Protein AF-0000000073406111 (afdb_homodimer)

InterPro domains:
  IPR002786 Inosine/xanthosine triphosphatase [MF_00648] (1-169)
  IPR026533 Non-canonical purine NTP phosphatase/PRRC1 [PF01931] (3-167)
  IPR029001 Inosine triphosphate pyrophosphatase-like [G3DSA:3.90.950.10] (1-169)
  IPR029001 Inosine triphosphate pyrophosphatase-like [SSF52972] (1-167)
  IPR050299 YjjX NTPase [PTHR34699] (2-167)

Structure (mmCIF, N/CA/C/O backbone):
data_AF-0000000073406111-model_v1
#
loop_
_entity.id
_entity.type
_entity.pdbx_description
1 polymer 'Probable inosine/xanthosine triphosphatase'
#
loop_
_atom_site.group_PDB
_atom_site.id
_atom_site.type_symbol
_atom_site.label_atom_id
_atom_site.label_alt_id
_atom_site.label_comp_id
_atom_site.label_asym_id
_atom_site.label_entity_id
_atom_site.label_seq_id
_atom_site.pdbx_PDB_ins_code
_atom_site.Cartn_x
_atom_site.Cartn_y
_atom_site.Cartn_z
_atom_site.occupancy
_atom_site.B_iso_or_equiv
_atom_site.auth_seq_id
_atom_site.auth_comp_id
_atom_site.auth_asym_id
_atom_site.auth_atom_id
_atom_site.pdbx_PDB_model_num
ATOM 1 N N . MET A 1 1 ? -4.422 -27.172 0.94 1 94.5 1 MET A N 1
ATOM 2 C CA . MET A 1 1 ? -4.359 -26.547 -0.381 1 94.5 1 MET A CA 1
ATOM 3 C C . MET A 1 1 ? -2.92 -26.203 -0.749 1 94.5 1 MET A C 1
ATOM 5 O O . MET A 1 1 ? -2.08 -26 0.132 1 94.5 1 MET A O 1
ATOM 9 N N . LEU A 1 2 ? -2.598 -26.281 -2.068 1 98.19 2 LEU A N 1
ATOM 10 C CA . LEU A 1 2 ? -1.261 -25.938 -2.541 1 98.19 2 LEU A CA 1
ATOM 11 C C . LEU A 1 2 ? -1.245 -24.531 -3.158 1 98.19 2 LEU A C 1
ATOM 13 O O . LEU A 1 2 ? -2.068 -24.234 -4.023 1 98.19 2 LEU A O 1
ATOM 17 N N . VAL A 1 3 ? -0.325 -23.734 -2.633 1 98.75 3 VAL A N 1
ATOM 18 C CA . VAL A 1 3 ? -0.133 -22.375 -3.143 1 98.75 3 VAL A CA 1
ATOM 19 C C . VAL A 1 3 ? 1.264 -22.234 -3.744 1 98.75 3 VAL A C 1
ATOM 21 O O . VAL A 1 3 ? 2.258 -22.594 -3.107 1 98.75 3 VAL A O 1
ATOM 24 N N . SER A 1 4 ? 1.319 -21.766 -4.957 1 98.88 4 SER A N 1
ATOM 25 C CA . SER A 1 4 ? 2.621 -21.562 -5.586 1 98.88 4 SER A CA 1
ATOM 26 C C . SER A 1 4 ? 2.963 -20.078 -5.676 1 98.88 4 SER A C 1
ATOM 28 O O . SER A 1 4 ? 2.07 -19.234 -5.77 1 98.88 4 SER A O 1
ATOM 30 N N . ILE A 1 5 ? 4.23 -19.781 -5.66 1 98.88 5 ILE A N 1
ATOM 31 C CA . ILE A 1 5 ? 4.742 -18.438 -5.871 1 98.88 5 ILE A CA 1
ATOM 32 C C . ILE A 1 5 ? 5.746 -18.438 -7.02 1 98.88 5 ILE A C 1
ATOM 34 O O . ILE A 1 5 ? 6.645 -19.281 -7.066 1 98.88 5 ILE A O 1
ATOM 38 N N . GLY A 1 6 ? 5.562 -17.531 -7.984 1 98.75 6 GLY A N 1
ATOM 39 C CA . GLY A 1 6 ? 6.449 -17.406 -9.133 1 98.75 6 GLY A CA 1
ATOM 40 C C . GLY A 1 6 ? 7.723 -16.656 -8.828 1 98.75 6 GLY A C 1
ATOM 41 O O . GLY A 1 6 ? 8.055 -15.68 -9.516 1 98.75 6 GLY A O 1
ATOM 42 N N . SER A 1 7 ? 8.5 -17.016 -7.801 1 98.06 7 SER A N 1
ATOM 43 C CA . SER A 1 7 ? 9.758 -16.406 -7.398 1 98.06 7 SER A CA 1
ATOM 44 C C . SER A 1 7 ? 10.547 -17.312 -6.465 1 98.06 7 SER A C 1
ATOM 46 O O . SER A 1 7 ? 9.953 -18.047 -5.66 1 98.06 7 SER A O 1
ATOM 48 N N . LYS A 1 8 ? 11.812 -17.25 -6.453 1 97.38 8 LYS A N 1
ATOM 49 C CA . LYS A 1 8 ? 12.656 -17.969 -5.504 1 97.38 8 LYS A CA 1
ATOM 50 C C . LYS A 1 8 ? 13.25 -17.031 -4.465 1 97.38 8 LYS A C 1
ATOM 52 O O . LYS A 1 8 ? 14.055 -17.438 -3.631 1 97.38 8 LYS A O 1
ATOM 57 N N . ASN A 1 9 ? 12.883 -15.766 -4.613 1 95.75 9 ASN A N 1
ATOM 58 C CA . ASN A 1 9 ? 13.32 -14.773 -3.627 1 95.75 9 ASN A CA 1
ATOM 59 C C . ASN A 1 9 ? 12.797 -15.117 -2.232 1 95.75 9 ASN A C 1
ATOM 61 O O . ASN A 1 9 ? 11.586 -15.164 -2.014 1 95.75 9 ASN A O 1
ATOM 65 N N . LYS A 1 10 ? 13.672 -15.242 -1.266 1 96.44 10 LYS A N 1
ATOM 66 C CA . LYS A 1 10 ? 13.32 -15.719 0.07 1 96.44 10 LYS A CA 1
ATOM 67 C C . LYS A 1 10 ? 12.367 -14.75 0.764 1 96.44 10 LYS A C 1
ATOM 69 O O . LYS A 1 10 ? 11.461 -15.172 1.483 1 96.44 10 LYS A O 1
ATOM 74 N N . VAL A 1 11 ? 12.539 -13.516 0.559 1 96.56 11 VAL A N 1
ATOM 75 C CA . VAL A 1 11 ? 11.719 -12.492 1.189 1 96.56 11 VAL A CA 1
ATOM 76 C C . VAL A 1 11 ? 10.273 -12.617 0.702 1 96.56 11 VAL A C 1
ATOM 78 O O . VAL A 1 11 ? 9.336 -12.555 1.499 1 96.56 11 VAL A O 1
ATOM 81 N N . LYS A 1 12 ? 10.086 -12.812 -0.616 1 97.81 12 LYS A N 1
ATOM 82 C CA . LYS A 1 12 ? 8.766 -12.961 -1.21 1 97.81 12 LYS A CA 1
ATOM 83 C C . LYS A 1 12 ? 8.078 -14.242 -0.723 1 97.81 12 LYS A C 1
ATOM 85 O O . LYS A 1 12 ? 6.891 -14.227 -0.403 1 97.81 12 LYS A O 1
ATOM 90 N N . ILE A 1 13 ? 8.82 -15.266 -0.654 1 98.44 13 ILE A N 1
ATOM 91 C CA . ILE A 1 13 ? 8.289 -16.547 -0.214 1 98.44 13 ILE A CA 1
ATOM 92 C C . ILE A 1 13 ? 7.82 -16.453 1.234 1 98.44 13 ILE A C 1
ATOM 94 O O . ILE A 1 13 ? 6.711 -16.875 1.565 1 98.44 13 ILE A O 1
ATOM 98 N N . GLU A 1 14 ? 8.617 -15.867 2.092 1 97.94 14 GLU A N 1
ATOM 99 C CA . GLU A 1 14 ? 8.289 -15.734 3.508 1 97.94 14 GLU A CA 1
ATOM 100 C C . GLU A 1 14 ? 7.082 -14.828 3.711 1 97.94 14 GLU A C 1
ATOM 102 O O . GLU A 1 14 ? 6.281 -15.039 4.621 1 97.94 14 GLU A O 1
ATOM 107 N N . ALA A 1 15 ? 6.973 -13.789 2.896 1 98.19 15 ALA A N 1
ATOM 108 C CA . ALA A 1 15 ? 5.809 -12.914 2.971 1 98.19 15 ALA A CA 1
ATOM 109 C C . ALA A 1 15 ? 4.523 -13.688 2.686 1 98.19 15 ALA A C 1
ATOM 111 O O . ALA A 1 15 ? 3.52 -13.516 3.383 1 98.19 15 ALA A O 1
ATOM 112 N N . VAL A 1 16 ? 4.551 -14.555 1.687 1 98.75 16 VAL A N 1
ATOM 113 C CA . VAL A 1 16 ? 3.387 -15.359 1.327 1 98.75 16 VAL A CA 1
ATOM 114 C C . VAL A 1 16 ? 3.068 -16.344 2.453 1 98.75 16 VAL A C 1
ATOM 116 O O . VAL A 1 16 ? 1.908 -16.5 2.84 1 98.75 16 VAL A O 1
ATOM 119 N N . ARG A 1 17 ? 4.078 -16.953 2.988 1 98.56 17 ARG A N 1
ATOM 120 C CA . ARG A 1 17 ? 3.881 -17.906 4.082 1 98.56 17 ARG A CA 1
ATOM 121 C C . ARG A 1 17 ? 3.26 -17.219 5.293 1 98.56 17 ARG A C 1
ATOM 123 O O . ARG A 1 17 ? 2.314 -17.734 5.891 1 98.56 17 ARG A O 1
ATOM 130 N N . GLU A 1 18 ? 3.785 -16.094 5.621 1 98.31 18 GLU A N 1
ATOM 131 C CA . GLU A 1 18 ? 3.25 -15.344 6.754 1 98.31 18 GLU A CA 1
ATOM 132 C C . GLU A 1 18 ? 1.804 -14.93 6.508 1 98.31 18 GLU A C 1
ATOM 134 O O . GLU A 1 18 ? 0.969 -15 7.41 1 98.31 18 GLU A O 1
ATOM 139 N N . ALA A 1 19 ? 1.522 -14.461 5.328 1 98.56 19 ALA A N 1
ATOM 140 C CA . ALA A 1 19 ? 0.157 -14.07 4.988 1 98.56 19 ALA A CA 1
ATOM 141 C C . ALA A 1 19 ? -0.806 -15.242 5.145 1 98.56 19 ALA A C 1
ATOM 143 O O . ALA A 1 19 ? -1.876 -15.102 5.738 1 98.56 19 ALA A O 1
ATOM 144 N N . ILE A 1 20 ? -0.422 -16.406 4.629 1 98.44 20 ILE A N 1
ATOM 145 C CA . ILE A 1 20 ? -1.247 -17.609 4.688 1 98.44 20 ILE A CA 1
ATOM 146 C C . ILE A 1 20 ? -1.484 -18 6.141 1 98.44 20 ILE A C 1
ATOM 148 O O . ILE A 1 20 ? -2.604 -18.344 6.52 1 98.44 20 ILE A O 1
ATOM 152 N N . MET A 1 21 ? -0.425 -17.875 6.895 1 98 21 MET A N 1
ATOM 153 C CA . MET A 1 21 ? -0.53 -18.188 8.32 1 98 21 MET A CA 1
ATOM 154 C C . MET A 1 21 ? -1.504 -17.234 9.008 1 98 21 MET A C 1
ATOM 156 O O . MET A 1 21 ? -2.352 -17.672 9.789 1 98 21 MET A O 1
ATOM 160 N N . ARG A 1 22 ? -1.41 -15.992 8.773 1 97.69 22 ARG A N 1
ATOM 161 C CA . ARG A 1 22 ? -2.273 -14.992 9.391 1 97.69 22 ARG A CA 1
ATOM 162 C C . ARG A 1 22 ? -3.73 -15.203 8.992 1 97.69 22 ARG A C 1
ATOM 164 O O . ARG A 1 22 ? -4.633 -15.039 9.82 1 97.69 22 ARG A O 1
ATOM 171 N N . ILE A 1 23 ? -3.953 -15.523 7.758 1 97.25 23 ILE A N 1
ATOM 172 C CA . ILE A 1 23 ? -5.297 -15.75 7.242 1 97.25 23 ILE A CA 1
ATOM 173 C C . ILE A 1 23 ? -5.883 -17.016 7.871 1 97.25 23 ILE A C 1
ATOM 175 O O . ILE A 1 23 ? -7.102 -17.156 7.992 1 97.25 23 ILE A O 1
ATOM 179 N N . GLY A 1 24 ? -5.012 -17.984 8.203 1 97 24 GLY A N 1
ATOM 180 C CA . GLY A 1 24 ? -5.438 -19.266 8.734 1 97 24 GLY A CA 1
ATOM 181 C C . GLY A 1 24 ? -5.781 -20.281 7.66 1 97 24 GLY A C 1
ATOM 182 O O . GLY A 1 24 ? -6.633 -21.141 7.863 1 97 24 GLY A O 1
ATOM 183 N N . LEU A 1 25 ? -5.195 -20.062 6.543 1 95.06 25 LEU A N 1
ATOM 184 C CA . LEU A 1 25 ? -5.395 -21.016 5.453 1 95.06 25 LEU A CA 1
ATOM 185 C C . LEU A 1 25 ? -4.516 -22.25 5.645 1 95.06 25 LEU A C 1
ATOM 187 O O . LEU A 1 25 ? -3.324 -22.125 5.934 1 95.06 25 LEU A O 1
ATOM 191 N N . ASN A 1 26 ? -5.035 -23.359 5.59 1 96.31 26 ASN A N 1
ATOM 192 C CA . ASN A 1 26 ? -4.262 -24.594 5.57 1 96.31 26 ASN A CA 1
ATOM 193 C C . ASN A 1 26 ? -3.678 -24.875 4.184 1 96.31 26 ASN A C 1
ATOM 195 O O . ASN A 1 26 ? -4.312 -25.531 3.355 1 96.31 26 ASN A O 1
ATOM 199 N N . ALA A 1 27 ? -2.461 -24.375 3.971 1 96.81 27 ALA A N 1
ATOM 200 C CA . ALA A 1 27 ? -1.874 -24.438 2.635 1 96.81 27 ALA A CA 1
ATOM 201 C C . ALA A 1 27 ? -0.373 -24.703 2.709 1 96.81 27 ALA A C 1
ATOM 203 O O . ALA A 1 27 ? 0.301 -24.234 3.631 1 96.81 27 ALA A O 1
ATOM 204 N N . GLU A 1 28 ? 0.122 -25.406 1.812 1 97.88 28 GLU A N 1
ATOM 205 C CA . GLU A 1 28 ? 1.552 -25.547 1.556 1 97.88 28 GLU A CA 1
ATOM 206 C C . GLU A 1 28 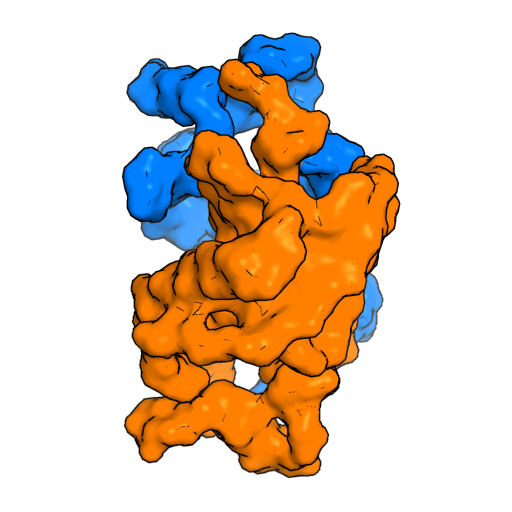? 2.012 -24.594 0.455 1 97.88 28 GLU A C 1
ATOM 208 O O . GLU A 1 28 ? 1.315 -24.406 -0.545 1 97.88 28 GLU A O 1
ATOM 213 N N . VAL A 1 29 ? 3.186 -24.062 0.676 1 98.56 29 VAL A N 1
ATOM 214 C CA . VAL A 1 29 ? 3.703 -23.094 -0.285 1 98.56 29 VAL A CA 1
ATOM 215 C C . VAL A 1 29 ? 4.867 -23.703 -1.06 1 98.56 29 VAL A C 1
ATOM 217 O O . VAL A 1 29 ? 5.801 -24.25 -0.463 1 98.56 29 VAL A O 1
ATOM 220 N N . ILE A 1 30 ? 4.812 -23.625 -2.35 1 98.69 30 ILE A N 1
ATOM 221 C CA . ILE A 1 30 ? 5.906 -24.062 -3.211 1 98.69 30 ILE A CA 1
ATOM 222 C C . ILE A 1 30 ? 6.363 -22.906 -4.098 1 98.69 30 ILE A C 1
ATOM 224 O O . ILE A 1 30 ? 5.539 -22.109 -4.562 1 98.69 30 ILE A O 1
ATOM 228 N N . SER A 1 31 ? 7.648 -22.734 -4.207 1 98.62 31 SER A N 1
ATOM 229 C CA . SER A 1 31 ? 8.203 -21.656 -5.008 1 98.62 31 SER A CA 1
ATOM 230 C C . SER A 1 31 ? 8.836 -22.188 -6.289 1 98.62 31 SER A C 1
ATOM 232 O O . SER A 1 31 ? 9.445 -23.25 -6.293 1 98.62 31 SER A O 1
ATOM 234 N N . VAL A 1 32 ? 8.633 -21.469 -7.383 1 98.69 32 VAL A N 1
ATOM 235 C CA . VAL A 1 32 ? 9.234 -21.828 -8.664 1 98.69 32 VAL A CA 1
ATOM 236 C C . VAL A 1 32 ? 9.805 -20.578 -9.328 1 98.69 32 VAL A C 1
ATOM 238 O O . VAL A 1 32 ? 9.273 -19.484 -9.156 1 98.69 32 VAL A O 1
ATOM 241 N N . GLU A 1 33 ? 10.898 -20.797 -10.031 1 98.19 33 GLU A N 1
ATOM 242 C CA . GLU A 1 33 ? 11.469 -19.688 -10.805 1 98.19 33 GLU A CA 1
ATOM 243 C C . GLU A 1 33 ? 10.758 -19.547 -12.148 1 98.19 33 GLU A C 1
ATOM 245 O O . GLU A 1 33 ? 10.703 -20.484 -12.938 1 98.19 33 GLU A O 1
ATOM 250 N N . VAL A 1 34 ? 10.234 -18.406 -12.359 1 98.62 34 VAL A N 1
ATOM 251 C CA . VAL A 1 34 ? 9.586 -18.141 -13.641 1 98.62 34 VAL A CA 1
ATOM 252 C C . VAL A 1 34 ? 10.023 -16.766 -14.156 1 98.62 34 VAL A C 1
ATOM 254 O O . VAL A 1 34 ? 10.477 -15.922 -13.383 1 98.62 34 VAL A O 1
ATOM 257 N N . SER A 1 35 ? 9.938 -16.562 -15.508 1 98 35 SER A N 1
ATOM 258 C CA . SER A 1 35 ? 10.211 -15.258 -16.094 1 98 35 SER A CA 1
ATOM 259 C C . SER A 1 35 ? 8.984 -14.359 -16.016 1 98 35 SER A C 1
ATOM 261 O O . SER A 1 35 ? 7.887 -14.742 -16.422 1 98 35 SER A O 1
ATOM 263 N N . PRO A 1 36 ? 9.141 -13.148 -15.508 1 98.19 36 PRO A N 1
ATOM 264 C CA . PRO A 1 36 ? 8.008 -12.219 -15.469 1 98.19 36 PRO A CA 1
ATOM 265 C C . PRO A 1 36 ? 7.676 -11.633 -16.844 1 98.19 36 PRO A C 1
ATOM 267 O O . PRO A 1 36 ? 6.625 -11.008 -17.016 1 98.19 36 PRO A O 1
ATOM 270 N N . GLU A 1 37 ? 8.547 -11.766 -17.828 1 98.44 37 GLU A N 1
ATOM 271 C CA . GLU A 1 37 ? 8.383 -11.281 -19.188 1 98.44 37 GLU A CA 1
ATOM 272 C C . GLU A 1 37 ? 8.164 -9.766 -19.219 1 98.44 37 GLU A C 1
ATOM 274 O O . GLU A 1 37 ? 7.289 -9.273 -19.938 1 98.44 37 GLU A O 1
ATOM 279 N N . VAL A 1 38 ? 8.844 -9 -18.312 1 98.44 38 VAL A N 1
ATOM 280 C CA . VAL A 1 38 ? 8.961 -7.543 -18.266 1 98.44 38 VAL A CA 1
ATOM 281 C C . VAL A 1 38 ? 10.414 -7.152 -18.016 1 98.44 38 VAL A C 1
ATOM 283 O O . VAL A 1 38 ? 11.234 -7.988 -17.625 1 98.44 38 VAL A O 1
ATOM 286 N N . PRO A 1 39 ? 10.773 -5.918 -18.344 1 96.94 39 PRO A N 1
ATOM 287 C CA . PRO A 1 39 ? 12.148 -5.488 -18.094 1 96.94 39 PRO A CA 1
ATOM 288 C C . PRO A 1 39 ? 12.57 -5.68 -16.641 1 96.94 39 PRO A C 1
ATOM 290 O O . PRO A 1 39 ? 11.719 -5.777 -15.75 1 96.94 39 PRO A O 1
ATOM 293 N N . LEU A 1 40 ? 13.844 -5.758 -16.359 1 95.06 40 LEU A N 1
ATOM 294 C CA . LEU A 1 40 ? 14.398 -5.977 -15.023 1 95.06 40 LEU A CA 1
ATOM 295 C C . LEU A 1 40 ? 13.898 -4.922 -14.047 1 95.06 40 LEU A C 1
ATOM 297 O O . LEU A 1 40 ? 13.656 -5.219 -12.875 1 95.06 40 LEU A O 1
ATOM 301 N N . GLN A 1 41 ? 13.781 -3.676 -14.562 1 97.62 41 GLN A N 1
ATOM 302 C CA . GLN A 1 41 ? 13.172 -2.598 -13.789 1 97.62 41 GLN A CA 1
ATOM 303 C C . GLN A 1 41 ? 11.797 -2.23 -14.344 1 97.62 41 GLN A C 1
ATOM 305 O O . GLN A 1 41 ? 11.68 -1.355 -15.203 1 97.62 41 GLN A O 1
ATOM 310 N N . PRO A 1 42 ? 10.789 -2.883 -13.789 1 98.19 42 PRO A N 1
ATOM 311 C CA . PRO A 1 42 ? 9.438 -2.588 -14.273 1 98.19 42 PRO A CA 1
ATOM 312 C C . PRO A 1 42 ? 8.984 -1.17 -13.938 1 98.19 42 PRO A C 1
ATOM 314 O O . PRO A 1 42 ? 9.258 -0.675 -12.844 1 98.19 42 PRO A O 1
ATOM 317 N N . PHE A 1 43 ? 8.258 -0.517 -14.859 1 98.25 43 PHE A N 1
ATOM 318 C CA . PHE A 1 43 ? 7.656 0.8 -14.672 1 98.25 43 PHE A CA 1
ATOM 319 C C . PHE A 1 43 ? 6.145 0.734 -14.828 1 98.25 43 PHE A C 1
ATOM 321 O O . PHE A 1 43 ? 5.641 0.291 -15.867 1 98.25 43 PHE A O 1
ATOM 328 N N . GLY A 1 44 ? 5.477 1.161 -13.797 1 97.75 44 GLY A N 1
ATOM 329 C CA . GLY A 1 44 ? 4.031 1.285 -13.883 1 97.75 44 GLY A CA 1
ATOM 330 C C . GLY A 1 44 ? 3.334 -0.031 -14.18 1 97.75 44 GLY A C 1
ATOM 331 O O . GLY A 1 44 ? 3.492 -1.002 -13.438 1 97.75 44 GLY A O 1
ATOM 332 N N . HIS A 1 45 ? 2.654 -0.022 -15.281 1 98.56 45 HIS A N 1
ATOM 333 C CA . HIS A 1 45 ? 1.81 -1.148 -15.664 1 98.56 45 HIS A CA 1
ATOM 334 C C . HIS A 1 45 ? 2.645 -2.396 -15.922 1 98.56 45 HIS A C 1
ATOM 336 O O . HIS A 1 45 ? 2.148 -3.52 -15.797 1 98.56 45 HIS A O 1
ATOM 342 N N . GLN A 1 46 ? 3.9 -2.225 -16.234 1 98.81 46 GLN A N 1
ATOM 343 C CA . GLN A 1 46 ? 4.797 -3.361 -16.406 1 98.81 46 GLN A CA 1
ATOM 344 C C . GLN A 1 46 ? 4.867 -4.207 -15.141 1 98.81 46 GLN A C 1
ATOM 346 O O . GLN A 1 46 ? 5.012 -5.43 -15.211 1 98.81 46 GLN A O 1
ATOM 351 N N . THR A 1 47 ? 4.809 -3.535 -14.016 1 98.88 47 THR A N 1
ATOM 352 C CA . THR A 1 47 ? 4.875 -4.234 -12.742 1 98.88 47 THR A CA 1
ATOM 353 C C . THR A 1 47 ? 3.664 -5.145 -12.562 1 98.88 47 THR A C 1
ATOM 355 O O . THR A 1 47 ? 3.793 -6.262 -12.055 1 98.88 47 THR A O 1
ATOM 358 N N . PHE A 1 48 ? 2.502 -4.66 -13.023 1 98.94 48 PHE A N 1
ATOM 359 C CA . PHE A 1 48 ? 1.264 -5.43 -12.984 1 98.94 48 PHE A CA 1
ATOM 360 C C . PHE A 1 48 ? 1.36 -6.652 -13.891 1 98.94 48 PHE A C 1
ATOM 362 O O . PHE A 1 48 ? 1.031 -7.766 -13.477 1 98.94 48 PHE A O 1
ATOM 369 N N . ILE A 1 49 ? 1.847 -6.41 -15.055 1 98.88 49 ILE A N 1
ATOM 370 C CA . ILE A 1 49 ? 1.997 -7.488 -16.031 1 98.88 49 ILE A CA 1
ATOM 371 C C . ILE A 1 49 ? 2.967 -8.539 -15.492 1 98.88 49 ILE A C 1
ATOM 373 O O . ILE A 1 49 ? 2.705 -9.734 -15.586 1 98.88 49 ILE A O 1
ATOM 377 N N . GLY A 1 50 ? 4.066 -8.086 -14.891 1 98.88 50 GLY A N 1
ATOM 378 C CA . GLY A 1 50 ? 5.047 -9.008 -14.336 1 98.88 50 GLY A CA 1
ATOM 379 C C . GLY A 1 50 ? 4.484 -9.875 -13.227 1 98.88 50 GLY A C 1
ATOM 380 O O . GLY A 1 50 ? 4.715 -11.086 -13.211 1 98.88 50 GLY A O 1
ATOM 381 N N . ALA A 1 51 ? 3.75 -9.289 -12.328 1 98.94 51 ALA A N 1
ATOM 382 C CA . ALA A 1 51 ? 3.135 -10.039 -11.234 1 98.94 51 ALA A CA 1
ATOM 383 C C . ALA A 1 51 ? 2.133 -11.055 -11.766 1 98.94 51 ALA A C 1
ATOM 385 O O . ALA A 1 51 ? 2.105 -12.203 -11.305 1 98.94 51 ALA A O 1
ATOM 386 N N . ARG A 1 52 ? 1.317 -10.633 -12.703 1 98.94 52 ARG A N 1
ATOM 387 C CA . ARG A 1 52 ? 0.324 -11.516 -13.312 1 98.94 52 ARG A CA 1
ATOM 388 C C . ARG A 1 52 ? 0.991 -12.703 -13.984 1 98.94 52 ARG A C 1
ATOM 390 O O . ARG A 1 52 ? 0.559 -13.844 -13.812 1 98.94 52 ARG A O 1
ATOM 397 N N . ASN A 1 53 ? 2 -12.414 -14.766 1 98.94 53 ASN A N 1
ATOM 398 C CA . ASN A 1 53 ? 2.717 -13.484 -15.445 1 98.94 53 ASN A CA 1
ATOM 399 C C . ASN A 1 53 ? 3.32 -14.477 -14.461 1 98.94 53 ASN A C 1
ATOM 401 O O . ASN A 1 53 ? 3.232 -15.688 -14.664 1 98.94 53 ASN A O 1
ATOM 405 N N . ARG A 1 54 ? 3.912 -13.953 -13.398 1 98.94 54 ARG A N 1
ATOM 406 C CA . ARG A 1 54 ? 4.492 -14.82 -12.375 1 98.94 54 ARG A CA 1
ATOM 407 C C . ARG A 1 54 ? 3.432 -15.727 -11.758 1 98.94 54 ARG A C 1
ATOM 409 O O . ARG A 1 54 ? 3.68 -16.906 -11.539 1 98.94 54 ARG A O 1
ATOM 416 N N . ALA A 1 55 ? 2.275 -15.219 -11.477 1 98.94 55 ALA A N 1
ATOM 417 C CA . ALA A 1 55 ? 1.188 -15.977 -10.859 1 98.94 55 ALA A CA 1
ATOM 418 C C . ALA A 1 55 ? 0.713 -17.094 -11.781 1 98.94 55 ALA A C 1
ATOM 420 O O . ALA A 1 55 ? 0.639 -18.25 -11.367 1 98.94 55 ALA A O 1
ATOM 421 N N . PHE A 1 56 ? 0.466 -16.766 -13.031 1 98.88 56 PHE A N 1
ATOM 422 C CA . PHE A 1 56 ? -0.057 -17.734 -13.984 1 98.88 56 PHE A CA 1
ATOM 423 C C . PHE A 1 56 ? 0.968 -18.812 -14.266 1 98.88 56 PHE A C 1
ATOM 425 O O . PHE A 1 56 ? 0.624 -20 -14.32 1 98.88 56 PHE A O 1
ATOM 432 N N . LYS A 1 57 ? 2.174 -18.438 -14.469 1 98.88 57 LYS A N 1
ATOM 433 C CA . LYS A 1 57 ? 3.209 -19.422 -14.789 1 98.88 57 LYS A CA 1
ATOM 434 C C . LYS A 1 57 ? 3.48 -20.344 -13.609 1 98.88 57 LYS A C 1
ATOM 436 O O . LYS A 1 57 ? 3.725 -21.547 -13.797 1 98.88 57 LYS A O 1
ATOM 441 N N . SER A 1 58 ? 3.488 -19.75 -12.398 1 98.81 58 SER A N 1
ATOM 442 C CA . SER A 1 58 ? 3.68 -20.609 -11.234 1 98.81 58 SER A CA 1
ATOM 443 C C . SER A 1 58 ? 2.549 -21.625 -11.102 1 98.81 58 SER A C 1
ATOM 445 O O . SER A 1 58 ? 2.789 -22.781 -10.789 1 98.81 58 SER A O 1
ATOM 447 N N . LEU A 1 59 ? 1.343 -21.203 -11.32 1 98.75 59 LEU A N 1
ATOM 448 C CA . LEU A 1 59 ? 0.174 -22.062 -11.289 1 98.75 59 LEU A CA 1
ATOM 449 C C . LEU A 1 59 ? 0.307 -23.203 -12.297 1 98.75 59 LEU A C 1
ATOM 451 O O . LEU A 1 59 ? 0.084 -24.375 -11.969 1 98.75 59 LEU A O 1
ATOM 455 N N . LYS A 1 60 ? 0.674 -22.828 -13.492 1 98.31 60 LYS A N 1
ATOM 456 C CA . LYS A 1 60 ? 0.784 -23.781 -14.586 1 98.31 60 LYS A CA 1
ATOM 457 C C . LYS A 1 60 ? 1.887 -24.812 -14.32 1 98.31 60 LYS A C 1
ATOM 459 O O . LYS A 1 60 ? 1.702 -26 -14.547 1 98.31 60 LYS A O 1
ATOM 464 N N . GLU A 1 61 ? 2.986 -24.359 -13.82 1 98.25 61 GLU A N 1
ATOM 465 C CA . GLU A 1 61 ? 4.16 -25.219 -13.641 1 98.25 61 GLU A CA 1
ATOM 466 C C . GLU A 1 61 ? 3.963 -26.203 -12.492 1 98.25 61 GLU A C 1
ATOM 468 O O . GLU A 1 61 ? 4.527 -27.297 -12.508 1 98.25 61 GLU A O 1
ATOM 473 N N . THR A 1 62 ? 3.145 -25.859 -11.523 1 98.25 62 THR A N 1
ATOM 474 C CA . THR A 1 62 ? 3.08 -26.656 -10.305 1 98.25 62 THR A CA 1
ATOM 475 C C . THR A 1 62 ? 1.731 -27.359 -10.188 1 98.25 62 THR A C 1
ATOM 477 O O . THR A 1 62 ? 1.552 -28.234 -9.336 1 98.25 62 THR A O 1
ATOM 480 N N . ASP A 1 63 ? 0.737 -26.953 -11.008 1 97.62 63 ASP A N 1
ATOM 481 C CA . ASP A 1 63 ? -0.636 -27.438 -10.906 1 97.62 63 ASP A CA 1
ATOM 482 C C . ASP A 1 63 ? -1.199 -27.203 -9.508 1 97.62 63 ASP A C 1
ATOM 484 O O . ASP A 1 63 ? -1.857 -28.078 -8.945 1 97.62 63 ASP A O 1
ATOM 488 N N . SER A 1 64 ? -0.812 -26.078 -8.891 1 98.56 64 SER A N 1
ATOM 489 C CA . SER A 1 64 ? -1.273 -25.719 -7.551 1 98.56 64 SER A CA 1
ATOM 490 C C . SER A 1 64 ? -2.721 -25.234 -7.574 1 98.56 64 SER A C 1
ATOM 492 O O . SER A 1 64 ? -3.328 -25.141 -8.641 1 98.56 64 SER A O 1
ATOM 494 N N . ASP A 1 65 ? -3.262 -25.047 -6.398 1 98.56 65 ASP A N 1
ATOM 495 C CA . ASP A 1 65 ? -4.629 -24.562 -6.281 1 98.56 65 ASP A CA 1
ATOM 496 C C . ASP A 1 65 ? -4.691 -23.047 -6.523 1 98.56 65 ASP A C 1
ATOM 498 O O . ASP A 1 65 ? -5.652 -22.547 -7.109 1 98.56 65 ASP A O 1
ATOM 502 N N . ILE A 1 66 ? -3.703 -22.359 -6.039 1 98.75 66 ILE A N 1
ATOM 503 C CA . ILE A 1 66 ? -3.564 -20.922 -6.191 1 98.75 66 ILE A CA 1
ATOM 504 C C . ILE A 1 66 ? -2.129 -20.578 -6.586 1 98.75 66 ILE A C 1
ATOM 506 O O . ILE A 1 66 ? -1.178 -21.125 -6.027 1 98.75 66 ILE A O 1
ATOM 510 N N . GLY A 1 67 ? -1.975 -19.734 -7.613 1 98.88 67 GLY A N 1
ATOM 511 C CA . GLY A 1 67 ? -0.693 -19.141 -7.961 1 98.88 67 GLY A CA 1
ATOM 512 C C . GLY A 1 67 ? -0.576 -17.688 -7.539 1 98.88 67 GLY A C 1
ATOM 513 O O . GLY A 1 67 ? -1.512 -16.906 -7.719 1 98.88 67 GLY A O 1
ATOM 514 N N . ILE A 1 68 ? 0.57 -17.328 -7.008 1 98.94 68 ILE A N 1
ATOM 515 C CA . ILE A 1 68 ? 0.824 -15.969 -6.559 1 98.94 68 ILE A CA 1
ATOM 516 C C . ILE A 1 68 ? 2.055 -15.414 -7.273 1 98.94 68 ILE A C 1
ATOM 518 O O . ILE A 1 68 ? 3.051 -16.109 -7.445 1 98.94 68 ILE A O 1
ATOM 522 N N . GLY A 1 69 ? 1.958 -14.203 -7.73 1 98.94 69 GLY A N 1
ATOM 523 C CA . GLY A 1 69 ? 3.084 -13.43 -8.227 1 98.94 69 GLY A CA 1
ATOM 524 C C . GLY A 1 69 ? 3.295 -12.133 -7.473 1 98.94 69 GLY A C 1
ATOM 525 O O . GLY A 1 69 ? 2.332 -11.453 -7.109 1 98.94 69 GLY A O 1
ATOM 526 N N . ILE A 1 70 ? 4.531 -11.812 -7.18 1 98.81 70 ILE A N 1
ATOM 527 C CA . ILE A 1 70 ? 4.93 -10.539 -6.586 1 98.81 70 ILE A CA 1
ATOM 528 C C . ILE A 1 70 ? 5.977 -9.859 -7.469 1 98.81 70 ILE A C 1
ATOM 530 O O . ILE A 1 70 ? 7.008 -10.461 -7.789 1 98.81 70 ILE A O 1
ATOM 534 N N . GLU A 1 71 ? 5.754 -8.672 -7.91 1 98.69 71 GLU A N 1
ATOM 535 C CA . GLU A 1 71 ? 6.684 -7.91 -8.742 1 98.69 71 GLU A CA 1
ATOM 536 C C . GLU A 1 71 ? 6.898 -6.504 -8.188 1 98.69 71 GLU A C 1
ATOM 538 O O . GLU A 1 71 ? 5.934 -5.789 -7.914 1 98.69 71 GLU A O 1
ATOM 543 N N . GLY A 1 72 ? 8.086 -6.176 -7.898 1 97.88 72 GLY A N 1
ATOM 544 C CA . GLY A 1 72 ? 8.43 -4.812 -7.535 1 97.88 72 GLY A CA 1
ATOM 545 C C . GLY A 1 72 ? 8.703 -3.924 -8.734 1 97.88 72 GLY A C 1
ATOM 546 O O . GLY A 1 72 ? 9.25 -4.379 -9.742 1 97.88 72 GLY A O 1
ATOM 547 N N . GLY A 1 73 ? 8.312 -2.721 -8.617 1 98.25 73 GLY A N 1
ATOM 548 C CA . GLY A 1 73 ? 8.539 -1.74 -9.664 1 98.25 73 GLY A CA 1
ATOM 549 C C . GLY A 1 73 ? 8.469 -0.309 -9.164 1 98.25 73 GLY A C 1
ATOM 550 O O . GLY A 1 73 ? 8.461 -0.065 -7.957 1 98.25 73 GLY A O 1
ATOM 551 N N . VAL A 1 74 ? 8.539 0.575 -10.156 1 98.75 74 VAL A N 1
ATOM 552 C CA . VAL A 1 74 ? 8.477 1.998 -9.844 1 98.75 74 VAL A CA 1
ATOM 553 C C . VAL A 1 74 ? 7.438 2.678 -10.734 1 98.75 74 VAL A C 1
ATOM 555 O O . VAL A 1 74 ? 7.031 2.121 -11.758 1 98.75 74 VAL A O 1
ATOM 558 N N . PHE A 1 75 ? 6.938 3.779 -10.289 1 98.69 75 PHE A N 1
ATOM 559 C CA . PHE A 1 75 ? 6.062 4.613 -11.102 1 98.69 75 PHE A CA 1
ATOM 560 C C . PHE A 1 75 ? 6.219 6.082 -10.734 1 98.69 75 PHE A C 1
ATOM 562 O O . PHE A 1 75 ? 6.66 6.406 -9.625 1 98.69 75 PHE A O 1
ATOM 569 N N . SER A 1 76 ? 5.902 6.98 -11.641 1 98.19 76 SER A N 1
ATOM 570 C CA . SER A 1 76 ? 5.969 8.414 -11.398 1 98.19 76 SER A CA 1
ATOM 571 C C . SER A 1 76 ? 4.625 8.961 -10.922 1 98.19 76 SER A C 1
ATOM 573 O O . SER A 1 76 ? 3.574 8.57 -11.438 1 98.19 76 SER A O 1
ATOM 575 N N . TYR A 1 77 ? 4.664 9.766 -9.891 1 98.5 77 TYR A N 1
ATOM 576 C CA . TYR A 1 77 ? 3.484 10.453 -9.375 1 98.5 77 TYR A CA 1
ATOM 577 C C . TYR A 1 77 ? 3.848 11.828 -8.836 1 98.5 77 TYR A C 1
ATOM 579 O O . TYR A 1 77 ? 4.699 11.953 -7.953 1 98.5 77 TYR A O 1
ATOM 587 N N . GLU A 1 78 ? 3.15 12.914 -9.328 1 97.31 78 GLU A N 1
ATOM 588 C CA . GLU A 1 78 ? 3.41 14.281 -8.898 1 97.31 78 GLU A CA 1
ATOM 589 C C . GLU A 1 78 ? 4.906 14.586 -8.891 1 97.31 78 GLU A C 1
ATOM 591 O O . GLU A 1 78 ? 5.445 15.039 -7.879 1 97.31 78 GLU A O 1
ATOM 596 N N . ASN A 1 79 ? 5.609 14.25 -9.906 1 95.5 79 ASN A N 1
ATOM 597 C CA . ASN A 1 79 ? 7.012 14.547 -10.18 1 95.5 79 ASN A CA 1
ATOM 598 C C . ASN A 1 79 ? 7.941 13.805 -9.219 1 95.5 79 ASN A C 1
ATOM 600 O O . ASN A 1 79 ? 9.062 14.25 -8.977 1 95.5 79 ASN A O 1
ATOM 604 N N . ARG A 1 80 ? 7.449 12.781 -8.586 1 98.06 80 ARG A N 1
ATOM 605 C CA . ARG A 1 80 ? 8.266 11.891 -7.762 1 98.06 80 ARG A CA 1
ATOM 606 C C . ARG A 1 80 ? 8.266 10.477 -8.32 1 98.06 80 ARG A C 1
ATOM 608 O O . ARG A 1 80 ? 7.273 10.031 -8.898 1 98.06 80 ARG A O 1
ATOM 615 N N . LEU A 1 81 ? 9.406 9.859 -8.227 1 98.69 81 LEU A N 1
ATOM 616 C CA . LEU A 1 81 ? 9.445 8.43 -8.508 1 98.69 81 LEU A CA 1
ATOM 617 C C . LEU A 1 81 ? 9.125 7.625 -7.25 1 98.69 81 LEU A C 1
ATOM 619 O O . LEU A 1 81 ? 9.719 7.848 -6.195 1 98.69 81 LEU A O 1
ATOM 623 N N . MET A 1 82 ? 8.188 6.727 -7.379 1 98.75 82 MET A N 1
ATOM 624 C CA . MET A 1 82 ? 7.723 5.922 -6.254 1 98.75 82 MET A CA 1
ATOM 625 C C . MET A 1 82 ? 8.039 4.445 -6.473 1 98.75 82 MET A C 1
ATOM 627 O O . MET A 1 82 ? 7.973 3.955 -7.602 1 98.75 82 MET A O 1
ATOM 631 N N . ALA A 1 83 ? 8.391 3.791 -5.402 1 98.81 83 ALA A N 1
ATOM 632 C CA . ALA A 1 83 ? 8.555 2.34 -5.438 1 98.81 83 ALA A CA 1
ATOM 633 C C . ALA A 1 83 ? 7.328 1.636 -4.855 1 98.81 83 ALA A C 1
ATOM 635 O O . ALA A 1 83 ? 6.688 2.15 -3.936 1 98.81 83 ALA A O 1
ATOM 636 N N . PHE A 1 84 ? 6.969 0.512 -5.434 1 98.75 84 PHE A N 1
ATOM 637 C CA . PHE A 1 84 ? 5.852 -0.302 -4.973 1 98.75 84 PHE A CA 1
ATOM 638 C C . PHE A 1 84 ? 5.98 -1.734 -5.477 1 98.75 84 PHE A C 1
ATOM 640 O O . PHE A 1 84 ? 6.918 -2.059 -6.207 1 98.75 84 PHE A O 1
ATOM 647 N N . ALA A 1 85 ? 5.098 -2.602 -5.012 1 98.69 85 ALA A N 1
ATOM 648 C CA . ALA A 1 85 ? 4.98 -3.961 -5.531 1 98.69 85 ALA A CA 1
ATOM 649 C C . ALA A 1 85 ? 3.529 -4.297 -5.871 1 98.69 85 ALA A C 1
ATOM 651 O O . ALA A 1 85 ? 2.602 -3.742 -5.273 1 98.69 85 ALA A O 1
ATOM 652 N N . VAL A 1 86 ? 3.398 -5.148 -6.867 1 98.88 86 VAL A N 1
ATOM 653 C CA . VAL A 1 86 ? 2.104 -5.727 -7.215 1 98.88 86 VAL A CA 1
ATOM 654 C C . VAL A 1 86 ? 2.057 -7.188 -6.781 1 98.88 86 VAL A C 1
ATOM 656 O O . VAL A 1 86 ? 3.023 -7.93 -6.977 1 98.88 86 VAL A O 1
ATOM 659 N N . VAL A 1 87 ? 0.988 -7.535 -6.148 1 98.94 87 VAL A N 1
ATOM 660 C CA . VAL A 1 87 ? 0.697 -8.938 -5.871 1 98.94 87 VAL A CA 1
ATOM 661 C C . VAL A 1 87 ? -0.501 -9.391 -6.703 1 98.94 87 VAL A C 1
ATOM 663 O O . VAL A 1 87 ? -1.532 -8.719 -6.734 1 98.94 87 VAL A O 1
ATOM 666 N N . TYR A 1 88 ? -0.351 -10.477 -7.371 1 98.94 88 TYR A N 1
ATOM 667 C CA . TYR A 1 88 ? -1.396 -11.078 -8.188 1 98.94 88 TYR A CA 1
ATOM 668 C C . TYR A 1 88 ? -1.667 -12.516 -7.762 1 98.94 88 TYR A C 1
ATOM 670 O O . TYR A 1 88 ? -0.734 -13.273 -7.484 1 98.94 88 TYR A O 1
ATOM 678 N N . ALA A 1 89 ? -2.949 -12.883 -7.648 1 98.94 89 ALA A N 1
ATOM 679 C CA . ALA A 1 89 ? -3.354 -14.242 -7.293 1 98.94 89 ALA A CA 1
ATOM 680 C C . ALA A 1 89 ? -4.363 -14.789 -8.297 1 98.94 89 ALA A C 1
ATOM 682 O O . ALA A 1 89 ? -5.25 -14.062 -8.758 1 98.94 89 ALA A O 1
ATOM 683 N N . VAL A 1 90 ? -4.199 -16.031 -8.609 1 98.81 90 VAL A N 1
ATOM 684 C CA . VAL A 1 90 ? -5.105 -16.688 -9.547 1 98.81 90 VAL A CA 1
ATOM 685 C C . VAL A 1 90 ? -5.293 -18.141 -9.141 1 98.81 90 VAL A C 1
ATOM 687 O O . VAL A 1 90 ? -4.352 -18.797 -8.68 1 98.81 90 VAL A O 1
ATOM 690 N N . ASP A 1 91 ? -6.48 -18.672 -9.281 1 98.19 91 ASP A N 1
ATOM 691 C CA . ASP A 1 91 ? -6.664 -20.094 -9 1 98.19 91 ASP A CA 1
ATOM 692 C C . ASP A 1 91 ? -6.996 -20.859 -10.273 1 98.19 91 ASP A C 1
ATOM 694 O O . ASP A 1 91 ? -7.027 -20.297 -11.359 1 98.19 91 ASP A O 1
ATOM 698 N N . ARG A 1 92 ? -7.156 -22.109 -10.203 1 96 92 ARG A N 1
ATOM 699 C CA . ARG A 1 92 ? -7.336 -23.016 -11.328 1 96 92 ARG A CA 1
ATOM 700 C C . ARG A 1 92 ? -8.672 -22.781 -12.023 1 96 92 ARG A C 1
ATOM 702 O O . ARG A 1 92 ? -8.844 -23.141 -13.195 1 96 92 ARG A O 1
ATOM 709 N N . ASN A 1 93 ? -9.586 -22.188 -11.312 1 95.88 93 ASN A N 1
ATOM 710 C CA . ASN A 1 93 ? -10.922 -21.953 -11.859 1 95.88 93 ASN A CA 1
ATOM 711 C C . ASN A 1 93 ? -11.031 -20.578 -12.516 1 95.88 93 ASN A C 1
ATOM 713 O O . ASN A 1 93 ? -12.094 -20.219 -13.023 1 95.88 93 ASN A O 1
ATOM 717 N N . GLY A 1 94 ? -9.992 -19.781 -12.43 1 96.25 94 GLY A N 1
ATOM 718 C CA . GLY A 1 94 ? -9.977 -18.516 -13.141 1 96.25 94 GLY A CA 1
ATOM 719 C C . GLY A 1 94 ? -10.281 -17.328 -12.25 1 96.25 94 GLY A C 1
ATOM 720 O O . GLY A 1 94 ? -10.352 -16.188 -12.727 1 96.25 94 GLY A O 1
ATOM 721 N N . LEU A 1 95 ? -10.492 -17.594 -10.953 1 97.69 95 LEU A N 1
ATOM 722 C CA . LEU A 1 95 ? -10.602 -16.453 -10.039 1 97.69 95 LEU A CA 1
ATOM 723 C C . LEU A 1 95 ? -9.273 -15.719 -9.938 1 97.69 95 LEU A C 1
ATOM 725 O O . LEU A 1 95 ? -8.234 -16.328 -9.711 1 97.69 95 LEU A O 1
ATOM 729 N N . GLU A 1 96 ? -9.344 -14.398 -10.195 1 98.5 96 GLU A N 1
ATOM 730 C CA . GLU A 1 96 ? -8.156 -13.547 -10.164 1 98.5 96 GLU A CA 1
ATOM 731 C C . GLU A 1 96 ? -8.359 -12.352 -9.25 1 98.5 96 GLU A C 1
ATOM 733 O O . GLU A 1 96 ? -9.477 -11.836 -9.125 1 98.5 96 GLU A O 1
ATOM 738 N N . ASN A 1 97 ? -7.312 -11.906 -8.641 1 98.75 97 ASN A N 1
ATOM 739 C CA . ASN A 1 97 ? -7.309 -10.672 -7.855 1 98.75 97 ASN A CA 1
ATOM 740 C C . ASN A 1 97 ? -5.902 -10.102 -7.715 1 98.75 97 ASN A C 1
ATOM 742 O O . ASN A 1 97 ? -4.926 -10.75 -8.102 1 98.75 97 ASN A O 1
ATOM 746 N N . PHE A 1 98 ? -5.812 -8.875 -7.254 1 98.88 98 PHE A N 1
ATOM 747 C CA . PHE A 1 98 ? -4.504 -8.25 -7.113 1 98.88 98 PHE A CA 1
ATOM 748 C C . PHE A 1 98 ? -4.555 -7.129 -6.082 1 98.88 98 PHE A C 1
ATOM 750 O O . PHE A 1 98 ? -5.633 -6.75 -5.617 1 98.88 98 PHE A O 1
ATOM 757 N N . SER A 1 99 ? -3.473 -6.68 -5.711 1 98.94 99 SER A N 1
ATOM 758 C CA . SER A 1 99 ? -3.281 -5.59 -4.758 1 98.94 99 SER A CA 1
ATOM 759 C C . SER A 1 99 ? -1.958 -4.875 -4.996 1 98.94 99 SER A C 1
ATOM 761 O O . SER A 1 99 ? -1.103 -5.367 -5.734 1 98.94 99 SER A O 1
ATOM 763 N N . PHE A 1 100 ? -1.837 -3.686 -4.5 1 98.88 100 PHE A N 1
ATOM 764 C CA . PHE A 1 100 ? -0.589 -2.93 -4.512 1 98.88 100 PHE A CA 1
ATOM 765 C C . PHE A 1 100 ? -0.066 -2.723 -3.096 1 98.88 100 PHE A C 1
ATOM 767 O O . PHE A 1 100 ? -0.845 -2.486 -2.17 1 98.88 100 PHE A O 1
ATOM 774 N N . SER A 1 101 ? 1.205 -2.811 -2.955 1 98.81 101 SER A N 1
ATOM 775 C CA . SER A 1 101 ? 1.826 -2.543 -1.661 1 98.81 101 SER A CA 1
ATOM 776 C C . SER A 1 101 ? 1.795 -1.056 -1.329 1 98.81 101 SER A C 1
ATOM 778 O O . SER A 1 101 ? 1.503 -0.227 -2.193 1 98.81 101 SER A O 1
ATOM 780 N N . THR A 1 102 ? 2.053 -0.781 -0.054 1 98.75 102 THR A N 1
ATOM 781 C CA . THR A 1 102 ? 2.426 0.592 0.267 1 98.75 102 THR A CA 1
ATOM 782 C C . THR A 1 102 ? 3.504 1.097 -0.688 1 98.75 102 THR A C 1
ATOM 784 O O . THR A 1 102 ? 4.449 0.371 -1.004 1 98.75 102 THR A O 1
ATOM 787 N N . SER A 1 103 ? 3.275 2.264 -1.232 1 98.81 103 SER A N 1
ATOM 788 C CA . SER A 1 103 ? 4.285 2.9 -2.07 1 98.81 103 SER A CA 1
ATOM 789 C C . SER A 1 103 ? 5.035 3.986 -1.303 1 98.81 103 SER A C 1
ATOM 791 O O . SER A 1 103 ? 4.531 4.512 -0.308 1 98.81 103 SER A O 1
ATOM 793 N N . PHE A 1 104 ? 6.188 4.281 -1.705 1 98.69 104 PHE A N 1
ATOM 794 C CA . PHE A 1 104 ? 6.992 5.293 -1.04 1 98.69 104 PHE A CA 1
ATOM 795 C C . PHE A 1 104 ? 7.887 6.02 -2.041 1 98.69 104 PHE A C 1
ATOM 797 O O . PHE A 1 104 ? 8.305 5.434 -3.041 1 98.69 104 PHE A O 1
ATOM 804 N N . THR A 1 105 ? 8.211 7.281 -1.764 1 98.75 105 THR A N 1
ATOM 805 C CA . THR A 1 105 ? 9.039 8.094 -2.65 1 98.75 105 THR A CA 1
ATOM 806 C C . THR A 1 105 ? 10.5 7.68 -2.557 1 98.75 105 THR A C 1
ATOM 808 O O . THR A 1 105 ? 10.953 7.211 -1.511 1 98.75 105 THR A O 1
ATOM 811 N N . LEU A 1 106 ? 11.133 7.832 -3.666 1 98.75 106 LEU A N 1
ATOM 812 C CA . LEU A 1 106 ? 12.57 7.594 -3.713 1 98.75 106 LEU A CA 1
ATOM 813 C C . LEU A 1 106 ? 13.336 8.914 -3.744 1 98.75 106 LEU A C 1
ATOM 815 O O . LEU A 1 106 ? 12.922 9.859 -4.414 1 98.75 106 LEU A O 1
ATOM 819 N N . PRO A 1 107 ? 14.438 8.961 -3 1 98.12 107 PRO A N 1
ATOM 820 C CA . PRO A 1 107 ? 15.234 10.188 -3.045 1 98.12 107 PRO A CA 1
ATOM 821 C C . PRO A 1 107 ? 15.914 10.398 -4.395 1 98.12 107 PRO A C 1
ATOM 823 O O . PRO A 1 107 ? 16.031 9.453 -5.188 1 98.12 107 PRO A O 1
ATOM 826 N N . THR A 1 108 ? 16.344 11.609 -4.637 1 97.44 108 THR A N 1
ATOM 827 C CA . THR A 1 108 ? 16.938 12 -5.906 1 97.44 108 THR A CA 1
ATOM 828 C C . THR A 1 108 ? 18.188 11.164 -6.203 1 97.44 108 THR A C 1
ATOM 830 O O . THR A 1 108 ? 18.453 10.828 -7.359 1 97.44 108 THR A O 1
ATOM 833 N N . SER A 1 109 ? 18.922 10.797 -5.191 1 97.62 109 SER A N 1
ATOM 834 C CA . SER A 1 109 ? 20.125 9.992 -5.363 1 97.62 109 SER A CA 1
ATOM 835 C C . SER A 1 109 ? 19.812 8.633 -5.961 1 97.62 109 SER A C 1
ATOM 837 O O . SER A 1 109 ? 20.531 8.133 -6.824 1 97.62 109 SER A O 1
ATOM 839 N N . ILE A 1 110 ? 18.703 8.109 -5.57 1 98.06 110 ILE A N 1
ATOM 840 C CA . ILE A 1 110 ? 18.281 6.809 -6.09 1 98.06 110 ILE A CA 1
ATOM 841 C C . ILE A 1 110 ? 17.625 6.988 -7.457 1 98.06 110 ILE A C 1
ATOM 843 O O . ILE A 1 110 ? 17.922 6.238 -8.391 1 98.06 110 ILE A O 1
ATOM 847 N N . THR A 1 111 ? 16.781 8 -7.547 1 98.25 111 THR A N 1
ATOM 848 C CA . THR A 1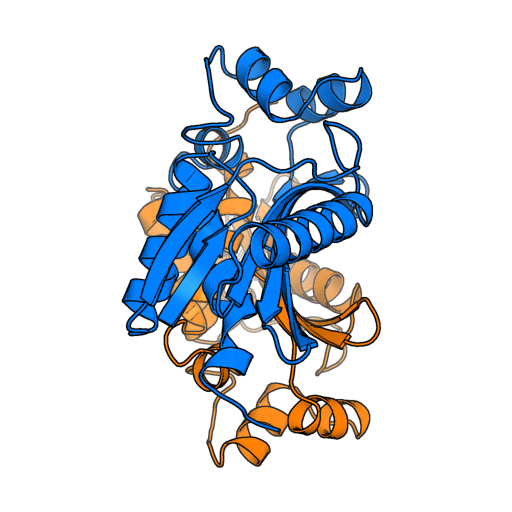 111 ? 16.016 8.234 -8.773 1 98.25 111 THR A CA 1
ATOM 849 C C . THR A 1 111 ? 16.953 8.5 -9.945 1 98.25 111 THR A C 1
ATOM 851 O O . THR A 1 111 ? 16.719 8.039 -11.062 1 98.25 111 THR A O 1
ATOM 854 N N . SER A 1 112 ? 18.016 9.227 -9.688 1 97.94 112 SER A N 1
ATOM 855 C CA . SER A 1 112 ? 18.984 9.539 -10.734 1 97.94 112 SER A CA 1
ATOM 856 C C . SER A 1 112 ? 19.625 8.273 -11.289 1 97.94 112 SER A C 1
ATOM 858 O O . SER A 1 112 ? 19.828 8.148 -12.5 1 97.94 112 SER A O 1
ATOM 860 N N . LEU A 1 113 ? 19.953 7.344 -10.438 1 97.94 113 LEU A N 1
ATOM 861 C CA . LEU A 1 113 ? 20.578 6.09 -10.844 1 97.94 113 LEU A CA 1
ATOM 862 C C . LEU A 1 113 ? 19.594 5.227 -11.633 1 97.94 113 LEU A C 1
ATOM 864 O O . LEU A 1 113 ? 19.984 4.57 -12.602 1 97.94 113 LEU A O 1
ATOM 868 N N . ILE A 1 114 ? 18.344 5.27 -11.242 1 97.94 114 ILE A N 1
ATOM 869 C CA . ILE A 1 114 ? 17.328 4.508 -11.953 1 97.94 114 ILE A CA 1
ATOM 870 C C . ILE A 1 114 ? 17.172 5.055 -13.367 1 97.94 114 ILE A C 1
ATOM 872 O O . ILE A 1 114 ? 17.094 4.289 -14.336 1 97.94 114 ILE A O 1
ATOM 876 N N . PHE A 1 115 ? 17.141 6.355 -13.492 1 96.88 115 PHE A N 1
ATOM 877 C CA . PHE A 1 115 ? 16.984 6.977 -14.805 1 96.88 115 PHE A CA 1
ATOM 878 C C . PHE A 1 115 ? 18.234 6.758 -15.656 1 96.88 115 PHE A C 1
ATOM 880 O O . PHE A 1 115 ? 18.172 6.891 -16.875 1 96.88 115 PHE A O 1
ATOM 887 N N . GLN A 1 116 ? 19.328 6.391 -15.031 1 97.19 116 GLN A N 1
ATOM 888 C CA . GLN A 1 116 ? 20.547 6.043 -15.75 1 97.19 116 GLN A CA 1
ATOM 889 C C . GLN A 1 116 ? 20.562 4.566 -16.125 1 97.19 116 GLN A C 1
ATOM 891 O O . GLN A 1 116 ? 21.547 4.074 -16.688 1 97.19 116 GLN A O 1
ATOM 896 N N . GLY A 1 117 ? 19.484 3.832 -15.742 1 96 117 GLY A N 1
ATOM 897 C CA . GLY A 1 117 ? 19.344 2.467 -16.219 1 96 117 GLY A CA 1
ATOM 898 C C . GLY A 1 117 ? 19.562 1.428 -15.133 1 96 117 GLY A C 1
ATOM 899 O O . GLY A 1 117 ? 19.484 0.225 -15.398 1 96 117 GLY A O 1
ATOM 900 N N . LYS A 1 118 ? 19.781 1.89 -13.945 1 96.62 118 LYS A N 1
ATOM 901 C CA . LYS A 1 118 ? 20.016 0.932 -12.875 1 96.62 118 LYS A CA 1
ATOM 902 C C . LYS A 1 118 ? 18.703 0.415 -12.297 1 96.62 118 LYS A C 1
ATOM 904 O O . LYS A 1 118 ? 17.719 1.162 -12.195 1 96.62 118 LYS A O 1
ATOM 909 N N . GLU A 1 119 ? 18.75 -0.856 -11.867 1 96.56 119 GLU A N 1
ATOM 910 C CA . GLU A 1 119 ? 17.625 -1.403 -11.109 1 96.56 119 GLU A CA 1
ATOM 911 C C . GLU A 1 119 ? 17.562 -0.805 -9.703 1 96.56 119 GLU A C 1
ATOM 913 O O . GLU A 1 119 ? 18.594 -0.419 -9.148 1 96.56 119 GLU A O 1
ATOM 918 N N . LEU A 1 120 ? 16.406 -0.774 -9.188 1 97.31 120 LEU A N 1
ATOM 919 C CA . LEU A 1 120 ? 16.219 -0.197 -7.859 1 97.31 120 LEU A CA 1
ATOM 920 C C . LEU A 1 120 ? 17.156 -0.837 -6.848 1 97.31 120 LEU A C 1
ATOM 922 O O . LEU A 1 120 ? 17.781 -0.14 -6.039 1 97.31 120 LEU A O 1
ATOM 926 N N . GLY A 1 121 ? 17.234 -2.193 -6.855 1 95.69 121 GLY A N 1
ATOM 927 C CA . GLY A 1 121 ? 18.125 -2.873 -5.938 1 95.69 121 GLY A CA 1
ATOM 928 C C . GLY A 1 121 ? 19.578 -2.412 -6.066 1 95.69 121 GLY A C 1
ATOM 929 O O . GLY A 1 121 ? 20.234 -2.162 -5.062 1 95.69 121 GLY A O 1
ATOM 930 N N . GLU A 1 122 ? 20.031 -2.283 -7.242 1 96.38 122 GLU A N 1
ATOM 931 C CA . GLU A 1 122 ? 21.406 -1.83 -7.512 1 96.38 122 GLU A CA 1
ATOM 932 C C . GLU A 1 122 ? 21.594 -0.381 -7.074 1 96.38 122 GLU A C 1
ATOM 934 O O . GLU A 1 122 ? 22.609 -0.044 -6.465 1 96.38 122 GLU A O 1
ATOM 939 N N . ALA A 1 123 ? 20.688 0.481 -7.426 1 97.44 123 ALA A N 1
ATOM 940 C CA . ALA A 1 123 ? 20.75 1.884 -7.023 1 97.44 123 ALA A CA 1
ATOM 941 C C . ALA A 1 123 ? 20.812 2.018 -5.508 1 97.44 123 ALA A C 1
ATOM 943 O O . ALA A 1 123 ? 21.594 2.816 -4.98 1 97.44 123 ALA A O 1
ATOM 944 N N . THR A 1 124 ? 20.016 1.243 -4.824 1 96.94 124 THR A N 1
ATOM 945 C CA . THR A 1 124 ? 19.984 1.25 -3.363 1 96.94 124 THR A CA 1
ATOM 946 C C . THR A 1 124 ? 21.344 0.837 -2.793 1 96.94 124 THR A C 1
ATOM 948 O O . THR A 1 124 ? 21.844 1.469 -1.862 1 96.94 124 THR A O 1
ATOM 951 N N . ASP A 1 125 ? 21.906 -0.201 -3.365 1 96.69 125 ASP A N 1
ATOM 952 C CA . ASP A 1 125 ? 23.203 -0.684 -2.918 1 96.69 125 ASP A CA 1
ATOM 953 C C . ASP A 1 125 ? 24.281 0.397 -3.07 1 96.69 125 ASP A C 1
ATOM 955 O O . ASP A 1 125 ? 25.125 0.563 -2.195 1 96.69 125 ASP A O 1
ATOM 959 N N . ILE A 1 126 ? 24.234 1.102 -4.121 1 96.56 126 ILE A N 1
ATOM 960 C CA . ILE A 1 126 ? 25.219 2.141 -4.398 1 96.56 126 ILE A CA 1
ATOM 961 C C . ILE A 1 126 ? 25.062 3.283 -3.396 1 96.56 126 ILE A C 1
ATOM 963 O O . ILE A 1 126 ? 26.031 3.689 -2.752 1 96.56 126 ILE A O 1
ATOM 967 N N . VAL A 1 127 ? 23.844 3.734 -3.191 1 96.56 127 VAL A N 1
ATOM 968 C CA . VAL A 1 127 ? 23.578 4.922 -2.383 1 96.56 127 VAL A CA 1
ATOM 969 C C . VAL A 1 127 ? 23.875 4.621 -0.915 1 96.56 127 VAL A C 1
ATOM 971 O O . VAL A 1 127 ? 24.406 5.473 -0.197 1 96.56 127 VAL A O 1
ATOM 974 N N . PHE A 1 128 ? 23.594 3.422 -0.438 1 95.75 128 PHE A N 1
ATOM 975 C CA . PHE A 1 128 ? 23.719 3.117 0.982 1 95.75 128 PHE A CA 1
ATOM 976 C C . PHE A 1 128 ? 24.938 2.256 1.249 1 95.75 128 PHE A C 1
ATOM 978 O O . PHE A 1 128 ? 25.109 1.741 2.355 1 95.75 128 PHE A O 1
ATOM 985 N N . SER A 1 129 ? 25.75 2.064 0.248 1 94.62 129 SER A N 1
ATOM 986 C CA . SER A 1 129 ? 26.938 1.228 0.372 1 94.62 129 SER A CA 1
ATOM 987 C C . SER A 1 129 ? 26.609 -0.126 0.985 1 94.62 129 SER A C 1
ATOM 989 O O . SER A 1 129 ? 27.234 -0.551 1.954 1 94.62 129 SER A O 1
ATOM 991 N N . ALA A 1 130 ? 25.562 -0.7 0.411 1 90.75 130 ALA A N 1
ATOM 992 C CA . ALA A 1 130 ? 25.047 -1.985 0.879 1 90.75 130 ALA A CA 1
ATOM 993 C C . ALA A 1 130 ? 25.25 -3.072 -0.173 1 90.75 130 ALA A C 1
ATOM 995 O O . ALA A 1 130 ? 25.781 -2.809 -1.254 1 90.75 130 ALA A O 1
ATOM 996 N N . LYS A 1 131 ? 24.984 -4.316 0.193 1 87.81 131 LYS A N 1
ATOM 997 C CA . LYS A 1 131 ? 25.031 -5.445 -0.733 1 87.81 131 LYS A CA 1
ATOM 998 C C . LYS A 1 131 ? 23.781 -6.312 -0.595 1 87.81 131 LYS A C 1
ATOM 1000 O O . LYS A 1 131 ? 23.391 -6.672 0.517 1 87.81 131 LYS A O 1
ATOM 1005 N N . GLY A 1 132 ? 23.109 -6.637 -1.656 1 86.56 132 GLY A N 1
ATOM 1006 C CA . GLY A 1 132 ? 22.016 -7.59 -1.692 1 86.56 132 GLY A CA 1
ATOM 1007 C C . GLY A 1 132 ? 20.719 -7.031 -1.134 1 86.56 132 GLY A C 1
ATOM 1008 O O . GLY A 1 132 ? 19.938 -7.754 -0.504 1 86.56 132 GLY A O 1
ATOM 1009 N N . SER A 1 133 ? 20.562 -5.762 -1.219 1 83.06 133 SER A N 1
ATOM 1010 C CA . SER A 1 133 ? 19.359 -5.129 -0.69 1 83.06 133 SER A CA 1
ATOM 1011 C C . SER A 1 133 ? 18.109 -5.746 -1.293 1 83.06 133 SER A C 1
ATOM 1013 O O . SER A 1 133 ? 17.062 -5.801 -0.642 1 83.06 133 SER A O 1
ATOM 1015 N N . LYS A 1 134 ? 18.188 -6.285 -2.449 1 82.06 134 LYS A N 1
ATOM 1016 C CA . LYS A 1 134 ? 17.047 -6.855 -3.158 1 82.06 134 LYS A CA 1
ATOM 1017 C C . LYS A 1 134 ? 16.531 -8.109 -2.455 1 82.06 134 LYS A C 1
ATOM 1019 O O . LYS A 1 134 ? 15.344 -8.43 -2.539 1 82.06 134 LYS A O 1
ATOM 1024 N N . GLU A 1 135 ? 17.312 -8.734 -1.683 1 82.56 135 GLU A N 1
ATOM 1025 C CA . GLU A 1 135 ? 16.938 -9.977 -1.018 1 82.56 135 GLU A CA 1
ATOM 1026 C C . GLU A 1 135 ? 16.922 -9.805 0.498 1 82.56 135 GLU A C 1
ATOM 1028 O O . GLU A 1 135 ? 16.703 -10.773 1.233 1 82.56 135 GLU A O 1
ATOM 1033 N N . ASN A 1 136 ? 17 -8.578 0.989 1 87.12 136 ASN A N 1
ATOM 1034 C CA . ASN A 1 136 ? 17.031 -8.328 2.426 1 87.12 136 ASN A CA 1
ATOM 1035 C C . ASN A 1 136 ? 16.078 -7.199 2.82 1 87.12 136 ASN A C 1
ATOM 1037 O O . ASN A 1 136 ? 14.852 -7.375 2.785 1 87.12 136 ASN A O 1
ATOM 1041 N N . GLU A 1 137 ? 16.625 -6.055 3.074 1 86.5 137 GLU A N 1
ATOM 1042 C CA . GLU A 1 137 ? 15.844 -4.98 3.666 1 86.5 137 GLU A CA 1
ATOM 1043 C C . GLU A 1 137 ? 15.062 -4.215 2.598 1 86.5 137 GLU A C 1
ATOM 1045 O O . GLU A 1 137 ? 14.039 -3.596 2.893 1 86.5 137 GLU A O 1
ATOM 1050 N N . GLY A 1 138 ? 15.562 -4.289 1.356 1 92.62 138 GLY A N 1
ATOM 1051 C CA . GLY A 1 138 ? 14.977 -3.471 0.307 1 92.62 138 GLY A CA 1
ATOM 1052 C C . GLY A 1 138 ? 15.203 -1.985 0.512 1 92.62 138 GLY A C 1
ATOM 1053 O O . GLY A 1 138 ? 15.672 -1.562 1.574 1 92.62 138 GLY A O 1
ATOM 1054 N N . ALA A 1 139 ? 14.914 -1.187 -0.462 1 95.75 139 ALA A N 1
ATOM 1055 C CA . ALA A 1 139 ? 15.039 0.266 -0.361 1 95.75 139 ALA A CA 1
ATOM 1056 C C . ALA A 1 139 ? 14.234 0.803 0.822 1 95.75 139 ALA A C 1
ATOM 1058 O O . ALA A 1 139 ? 14.688 1.709 1.526 1 95.75 139 ALA A O 1
ATOM 1059 N N . ILE A 1 140 ? 13.086 0.188 1.045 1 97.06 140 ILE A N 1
ATOM 1060 C CA . ILE A 1 140 ? 12.203 0.656 2.109 1 97.06 140 ILE A CA 1
ATOM 1061 C C . ILE A 1 140 ? 12.914 0.525 3.457 1 97.06 140 ILE A C 1
ATOM 1063 O O . ILE A 1 140 ? 12.766 1.384 4.332 1 97.06 140 ILE A O 1
ATOM 1067 N N . GLY A 1 141 ? 13.625 -0.533 3.664 1 96.75 141 GLY A N 1
ATOM 1068 C CA . GLY A 1 141 ? 14.344 -0.74 4.91 1 96.75 141 GLY A CA 1
ATOM 1069 C C . GLY A 1 141 ? 15.406 0.314 5.164 1 96.75 141 GLY A C 1
ATOM 1070 O O . GLY A 1 141 ? 15.523 0.829 6.277 1 96.75 141 GLY A O 1
ATOM 1071 N N . TYR A 1 142 ? 16.156 0.667 4.156 1 96.12 142 TYR A N 1
ATOM 1072 C CA . TYR A 1 142 ? 17.219 1.66 4.289 1 96.12 142 TYR A CA 1
ATOM 1073 C C . TYR A 1 142 ? 16.625 3.057 4.473 1 96.12 142 TYR A C 1
ATOM 1075 O O . TYR A 1 142 ? 17.203 3.885 5.188 1 96.12 142 TYR A O 1
ATOM 1083 N N . LEU A 1 143 ? 15.508 3.273 3.855 1 97.31 143 LEU A N 1
ATOM 1084 C CA . LEU A 1 143 ? 14.914 4.605 3.902 1 97.31 143 LEU A CA 1
ATOM 1085 C C . LEU A 1 143 ? 14.164 4.824 5.215 1 97.31 143 LEU A C 1
ATOM 1087 O O . LEU A 1 143 ? 14.258 5.895 5.816 1 97.31 143 LEU A O 1
ATOM 1091 N N . THR A 1 144 ? 13.461 3.803 5.715 1 97.5 144 THR A N 1
ATOM 1092 C CA . THR A 1 144 ? 12.602 3.992 6.875 1 97.5 144 THR A CA 1
ATOM 1093 C C . THR A 1 144 ? 13.297 3.521 8.148 1 97.5 144 THR A C 1
ATOM 1095 O O . THR A 1 144 ? 12.898 3.895 9.25 1 97.5 144 THR A O 1
ATOM 1098 N N . LYS A 1 145 ? 14.195 2.559 7.996 1 95.88 145 LYS A N 1
ATOM 1099 C CA . LYS A 1 145 ? 14.953 1.956 9.086 1 95.88 145 LYS A CA 1
ATOM 1100 C C . LYS A 1 145 ? 14.047 1.108 9.977 1 95.88 145 LYS A C 1
ATOM 1102 O O . LYS A 1 145 ? 14.492 0.597 11.008 1 95.88 145 LYS A O 1
ATOM 1107 N N . VAL A 1 146 ? 12.758 0.978 9.625 1 96.25 146 VAL A N 1
ATOM 1108 C CA . VAL A 1 146 ? 11.852 0.297 10.547 1 96.25 146 VAL A CA 1
ATOM 1109 C C . VAL A 1 146 ? 11.039 -0.751 9.789 1 96.25 146 VAL A C 1
ATOM 1111 O O . VAL A 1 146 ? 10.719 -1.809 10.336 1 96.25 146 VAL A O 1
ATOM 1114 N N . ILE A 1 147 ? 10.648 -0.463 8.57 1 95.19 147 ILE A N 1
ATOM 1115 C CA . ILE A 1 147 ? 9.898 -1.403 7.75 1 95.19 147 ILE A CA 1
ATOM 1116 C C . ILE A 1 147 ? 10.859 -2.211 6.879 1 95.19 147 ILE A C 1
ATOM 1118 O O . ILE A 1 147 ? 11.664 -1.641 6.141 1 95.19 147 ILE A O 1
ATOM 1122 N N . ASN A 1 148 ? 10.781 -3.459 7.008 1 91.81 148 ASN A N 1
ATOM 1123 C CA . ASN A 1 148 ? 11.578 -4.25 6.07 1 91.81 148 ASN A CA 1
ATOM 1124 C C . ASN A 1 148 ? 10.75 -4.715 4.883 1 91.81 148 ASN A C 1
ATOM 1126 O O . ASN A 1 148 ? 9.523 -4.559 4.875 1 91.81 148 ASN A O 1
ATOM 1130 N N . ARG A 1 149 ? 11.438 -5.316 3.986 1 92.69 149 ARG A N 1
ATOM 1131 C CA . ARG A 1 149 ? 10.82 -5.672 2.713 1 92.69 149 ARG A CA 1
ATOM 1132 C C . ARG A 1 149 ? 9.75 -6.746 2.9 1 92.69 149 ARG A C 1
ATOM 1134 O O . ARG A 1 149 ? 8.711 -6.715 2.24 1 92.69 149 ARG A O 1
ATOM 1141 N N . LYS A 1 150 ? 9.969 -7.746 3.721 1 94.44 150 LYS A N 1
ATOM 1142 C CA . LYS A 1 150 ? 8.969 -8.773 3.984 1 94.44 150 LYS A CA 1
ATOM 1143 C C . LYS A 1 150 ? 7.676 -8.156 4.512 1 94.44 150 LYS A C 1
ATOM 1145 O O . LYS A 1 150 ? 6.586 -8.461 4.02 1 94.44 150 LYS A O 1
ATOM 1150 N N . GLU A 1 151 ? 7.844 -7.27 5.512 1 95.12 151 GLU A N 1
ATOM 1151 C CA . GLU A 1 151 ? 6.691 -6.586 6.094 1 95.12 151 GLU A CA 1
ATOM 1152 C C . GLU A 1 151 ? 5.898 -5.832 5.031 1 95.12 151 GLU A C 1
ATOM 1154 O O . GLU A 1 151 ? 4.668 -5.781 5.086 1 95.12 151 GLU A O 1
ATOM 1159 N N . LEU A 1 152 ? 6.613 -5.281 4.113 1 97.25 152 LEU A N 1
ATOM 1160 C CA . LEU A 1 152 ? 5.996 -4.516 3.035 1 97.25 152 LEU A CA 1
ATOM 1161 C C . LEU A 1 152 ? 5.059 -5.395 2.211 1 97.25 152 LEU A C 1
ATOM 1163 O O . LEU A 1 152 ? 4.051 -4.918 1.69 1 97.25 152 LEU A O 1
ATOM 1167 N N . TYR A 1 153 ? 5.305 -6.68 2.135 1 98.12 153 TYR A N 1
ATOM 1168 C CA . TYR A 1 153 ? 4.637 -7.539 1.162 1 98.12 153 TYR A CA 1
ATOM 1169 C C . TYR A 1 153 ? 3.504 -8.32 1.814 1 98.12 153 TYR A C 1
ATOM 1171 O O . TYR A 1 153 ? 2.607 -8.812 1.127 1 98.12 153 TYR A O 1
ATOM 1179 N N . VAL A 1 154 ? 3.447 -8.43 3.104 1 98.5 154 VAL A N 1
ATOM 1180 C CA . VAL A 1 154 ? 2.484 -9.305 3.762 1 98.5 154 VAL A CA 1
ATOM 1181 C C . VAL A 1 154 ? 1.068 -8.773 3.541 1 98.5 154 VAL A C 1
ATOM 1183 O O . VAL A 1 154 ? 0.177 -9.523 3.131 1 98.5 154 VAL A O 1
ATOM 1186 N N . GLN A 1 155 ? 0.884 -7.496 3.703 1 98.38 155 GLN A N 1
ATOM 1187 C CA . GLN A 1 155 ? -0.449 -6.914 3.609 1 98.38 155 GLN A C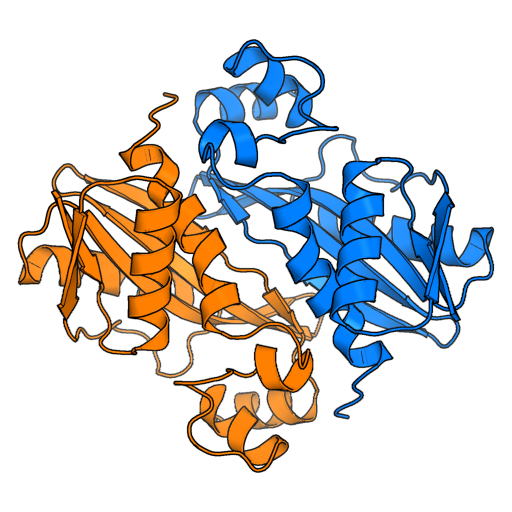A 1
ATOM 1188 C C . GLN A 1 155 ? -1.015 -7.059 2.199 1 98.38 155 GLN A C 1
ATOM 1190 O O . GLN A 1 155 ? -2.154 -7.496 2.023 1 98.38 155 GLN A O 1
ATOM 1195 N N . PRO A 1 156 ? -0.21 -6.738 1.196 1 98.81 156 PRO A N 1
ATOM 1196 C CA . PRO A 1 156 ? -0.792 -6.879 -0.14 1 98.81 156 PRO A CA 1
ATOM 1197 C C . PRO A 1 156 ? -1.048 -8.336 -0.521 1 98.81 156 PRO A C 1
ATOM 1199 O O . PRO A 1 156 ? -1.953 -8.625 -1.308 1 98.81 156 PRO A O 1
ATOM 1202 N N . VAL A 1 157 ? -0.291 -9.289 0.028 1 98.88 157 VAL A N 1
ATOM 1203 C CA . VAL A 1 157 ? -0.586 -10.695 -0.234 1 98.88 157 VAL A CA 1
ATOM 1204 C C . VAL A 1 157 ? -1.942 -11.055 0.365 1 98.88 157 VAL A C 1
ATOM 1206 O O . VAL A 1 157 ? -2.771 -11.68 -0.298 1 98.88 157 VAL A O 1
ATOM 1209 N N . ILE A 1 158 ? -2.191 -10.625 1.584 1 98.75 158 ILE A N 1
ATOM 1210 C CA . ILE A 1 158 ? -3.465 -10.883 2.242 1 98.75 158 ILE A CA 1
ATOM 1211 C C . ILE A 1 158 ? -4.602 -10.242 1.447 1 98.75 158 ILE A C 1
ATOM 1213 O O . ILE A 1 158 ? -5.625 -10.883 1.193 1 98.75 158 ILE A O 1
ATOM 1217 N N . ALA A 1 159 ? -4.391 -9.055 1.02 1 98.75 159 ALA A N 1
ATOM 1218 C CA . ALA A 1 159 ? -5.406 -8.312 0.272 1 98.75 159 ALA A CA 1
ATOM 1219 C C . ALA A 1 159 ? -5.711 -9 -1.058 1 98.75 159 ALA A C 1
ATOM 1221 O O . ALA A 1 159 ? -6.867 -9.047 -1.482 1 98.75 159 ALA A O 1
ATOM 1222 N N . ALA A 1 160 ? -4.695 -9.5 -1.705 1 98.81 160 ALA A N 1
ATOM 1223 C CA . ALA A 1 160 ? -4.879 -10.172 -2.988 1 98.81 160 ALA A CA 1
ATOM 1224 C C . ALA A 1 160 ? -5.621 -11.5 -2.811 1 98.81 160 ALA A C 1
ATOM 1226 O O . ALA A 1 160 ? -6.352 -11.93 -3.707 1 98.81 160 ALA A O 1
ATOM 1227 N N . LEU A 1 161 ? -5.52 -12.086 -1.652 1 98.56 161 LEU A N 1
ATOM 1228 C CA . LEU A 1 161 ? -6.016 -13.445 -1.448 1 98.56 161 LEU A CA 1
ATOM 1229 C C . LEU A 1 161 ? -7.449 -13.43 -0.935 1 98.56 161 LEU A C 1
ATOM 1231 O O . LEU A 1 161 ? -8.125 -14.461 -0.941 1 98.56 161 LEU A O 1
ATOM 1235 N N . TYR A 1 162 ? -8.023 -12.312 -0.517 1 98.25 162 TYR A N 1
ATOM 1236 C CA . TYR A 1 162 ? -9.242 -12.328 0.29 1 98.25 162 TYR A CA 1
ATOM 1237 C C . TYR A 1 162 ? -10.391 -12.984 -0.468 1 98.25 162 TYR A C 1
ATOM 1239 O O . TYR A 1 162 ? -11.188 -13.719 0.117 1 98.25 162 TYR A O 1
ATOM 1247 N N . PRO A 1 163 ? -10.508 -12.812 -1.827 1 97.69 163 PRO A N 1
ATOM 1248 C CA . PRO A 1 163 ? -11.648 -13.453 -2.49 1 97.69 163 PRO A CA 1
ATOM 1249 C C . PRO A 1 163 ? -11.547 -14.977 -2.49 1 97.69 163 PRO A C 1
ATOM 1251 O O . PRO A 1 163 ? -12.539 -15.656 -2.754 1 97.69 163 PRO A O 1
ATOM 1254 N N . PHE A 1 164 ? -10.383 -15.516 -2.246 1 97.25 164 PHE A N 1
ATOM 1255 C CA . PHE A 1 164 ? -10.164 -16.953 -2.338 1 97.25 164 PHE A CA 1
ATOM 1256 C C . PHE A 1 164 ? -10.625 -17.656 -1.066 1 97.25 164 PHE A C 1
ATOM 1258 O O . PHE A 1 164 ? -10.812 -18.875 -1.056 1 97.25 164 PHE A O 1
ATOM 1265 N N . TYR A 1 165 ? -10.797 -16.891 0.026 1 96.38 165 TYR A N 1
ATOM 1266 C CA . TYR A 1 165 ? -11.25 -17.531 1.257 1 96.38 165 TYR A CA 1
ATOM 1267 C C . TYR A 1 165 ? -12.453 -16.812 1.844 1 96.38 165 TYR A C 1
ATOM 1269 O O . TYR A 1 165 ? -13.102 -17.312 2.758 1 96.38 165 TYR A O 1
ATOM 1277 N N . ASN A 1 166 ? -12.719 -15.602 1.36 1 95.56 166 ASN A N 1
ATOM 1278 C CA . ASN A 1 166 ? -13.875 -14.797 1.743 1 95.56 166 ASN A CA 1
ATOM 1279 C C . ASN A 1 166 ? -14.625 -14.273 0.52 1 95.56 166 ASN A C 1
ATOM 1281 O O . ASN A 1 166 ? -14.445 -13.117 0.122 1 95.56 166 ASN A O 1
ATOM 1285 N N . ASN A 1 167 ? -15.453 -15.039 -0.021 1 89.06 167 ASN A N 1
ATOM 1286 C CA . ASN A 1 167 ? -16.234 -14.633 -1.18 1 89.06 167 ASN A CA 1
ATOM 1287 C C . ASN A 1 167 ? -17.438 -13.773 -0.772 1 89.06 167 ASN A C 1
ATOM 1289 O O . ASN A 1 167 ? -18.391 -14.273 -0.193 1 89.06 167 ASN A O 1
ATOM 1293 N N . VAL A 1 168 ? -17.422 -12.555 -1.104 1 88.88 168 VAL A N 1
ATOM 1294 C CA . VAL A 1 168 ? -18.453 -11.594 -0.719 1 88.88 168 VAL A CA 1
ATOM 1295 C C . VAL A 1 168 ? -19.531 -11.523 -1.81 1 88.88 168 VAL A C 1
ATOM 1297 O O . VAL A 1 168 ? -20.688 -11.242 -1.526 1 88.88 168 VAL A O 1
ATOM 1300 N N . ASP A 1 169 ? -19.125 -11.758 -3.135 1 85.88 169 ASP A N 1
ATOM 1301 C CA . ASP A 1 169 ? -20.078 -11.719 -4.23 1 85.88 169 ASP A CA 1
ATOM 1302 C C . ASP A 1 169 ? -20.656 -13.109 -4.508 1 85.88 169 ASP A C 1
ATOM 1304 O O . ASP A 1 169 ? -20 -14.117 -4.25 1 85.88 169 ASP A O 1
ATOM 1308 N N . MET B 1 1 ? 9.266 17.016 19.578 1 94.56 1 MET B N 1
ATOM 1309 C CA . MET B 1 1 ? 8.672 17.641 18.406 1 94.56 1 MET B CA 1
ATOM 1310 C C . MET B 1 1 ? 7.156 17.453 18.391 1 94.56 1 MET B C 1
ATOM 1312 O O . MET B 1 1 ? 6.633 16.531 19.016 1 94.56 1 MET B O 1
ATOM 1316 N N . LEU B 1 2 ? 6.449 18.453 17.812 1 98.19 2 LEU B N 1
ATOM 1317 C CA . LEU B 1 2 ? 4.992 18.375 17.719 1 98.19 2 LEU B CA 1
ATOM 1318 C C . LEU B 1 2 ? 4.555 17.969 16.328 1 98.19 2 LEU B C 1
ATOM 1320 O O . LEU B 1 2 ? 4.988 18.562 15.336 1 98.19 2 LEU B O 1
ATOM 1324 N N . VAL B 1 3 ? 3.727 16.922 16.312 1 98.75 3 VAL B N 1
ATOM 1325 C CA . VAL B 1 3 ? 3.164 16.422 15.055 1 98.75 3 VAL B CA 1
ATOM 1326 C C . VAL B 1 3 ? 1.645 16.578 15.078 1 98.75 3 VAL B C 1
ATOM 1328 O O . VAL B 1 3 ? 0.987 16.172 16.031 1 98.75 3 VAL B O 1
ATOM 1331 N N . SER B 1 4 ? 1.114 17.172 14.039 1 98.88 4 SER B N 1
ATOM 1332 C CA . SER B 1 4 ? -0.336 17.312 13.961 1 98.88 4 SER B CA 1
ATOM 1333 C C . SER B 1 4 ? -0.924 16.391 12.898 1 98.88 4 SER B C 1
ATOM 1335 O O . SER B 1 4 ? -0.259 16.078 11.906 1 98.88 4 SER B O 1
ATOM 1337 N N . ILE B 1 5 ? -2.141 16 13.109 1 98.88 5 ILE B N 1
ATOM 1338 C CA . ILE B 1 5 ? -2.9 15.227 12.133 1 98.88 5 ILE B CA 1
ATOM 1339 C C . ILE B 1 5 ? -4.215 15.938 11.82 1 98.88 5 ILE B C 1
ATOM 1341 O O . ILE B 1 5 ? -4.93 16.359 12.727 1 98.88 5 ILE B O 1
ATOM 1345 N N . GLY B 1 6 ? -4.504 16.125 10.523 1 98.75 6 GLY B N 1
ATOM 1346 C CA . GLY B 1 6 ? -5.723 16.797 10.078 1 98.75 6 GLY B CA 1
ATOM 1347 C C . GLY B 1 6 ? -6.934 15.875 10.086 1 98.75 6 GLY B C 1
ATOM 1348 O O . GLY B 1 6 ? -7.617 15.734 9.07 1 98.75 6 GLY B O 1
ATOM 1349 N N . SER B 1 7 ? -7.254 15.203 11.195 1 98.06 7 SER B N 1
ATOM 1350 C CA . SER B 1 7 ? -8.398 14.312 11.367 1 98.06 7 SER B CA 1
ATOM 1351 C C . SER B 1 7 ? -8.672 14.047 12.844 1 98.06 7 SER B C 1
ATOM 1353 O O . SER B 1 7 ? -7.746 13.977 13.656 1 98.06 7 SER B O 1
ATOM 1355 N N . LYS B 1 8 ? -9.867 13.805 13.219 1 97.38 8 LYS B N 1
ATOM 1356 C CA . LYS B 1 8 ? -10.234 13.398 14.57 1 97.38 8 LYS B CA 1
ATOM 1357 C C . LYS B 1 8 ? -10.594 11.922 14.625 1 97.38 8 LYS B C 1
ATOM 1359 O O . LYS B 1 8 ? -11.016 11.414 15.672 1 97.38 8 LYS B O 1
ATOM 1364 N N . ASN B 1 9 ? -10.508 11.289 13.461 1 95.81 9 ASN B N 1
ATOM 1365 C CA . ASN B 1 9 ? -10.742 9.852 13.406 1 95.81 9 ASN B CA 1
ATOM 1366 C C . ASN B 1 9 ? -9.742 9.086 14.273 1 95.81 9 ASN B C 1
ATOM 1368 O O . ASN B 1 9 ? -8.539 9.141 14.031 1 95.81 9 ASN B O 1
ATOM 1372 N N . LYS B 1 10 ? -10.219 8.305 15.203 1 96.44 10 LYS B N 1
ATOM 1373 C CA . LYS B 1 10 ? -9.375 7.645 16.203 1 96.44 10 LYS B CA 1
ATOM 1374 C C . LYS B 1 10 ? -8.414 6.66 15.539 1 96.44 10 LYS B C 1
ATOM 1376 O O . LYS B 1 10 ? -7.266 6.52 15.977 1 96.44 10 LYS B O 1
ATOM 1381 N N . VAL B 1 11 ? -8.844 6.012 14.547 1 96.56 11 VAL B N 1
ATOM 1382 C CA . VAL B 1 11 ? -8.031 5.016 13.859 1 96.56 11 VAL B CA 1
ATOM 1383 C C . VAL B 1 11 ? -6.824 5.695 13.203 1 96.56 11 VAL B C 1
ATOM 1385 O O . VAL B 1 11 ? -5.699 5.199 13.297 1 96.56 11 VAL B O 1
ATOM 1388 N N . LYS B 1 12 ? -7.062 6.852 12.555 1 97.88 12 LYS B N 1
ATOM 1389 C CA . LYS B 1 12 ? -5.996 7.605 11.898 1 97.88 12 LYS B CA 1
ATOM 1390 C C . LYS B 1 12 ? -5 8.148 12.922 1 97.88 12 LYS B C 1
ATOM 1392 O O . LYS B 1 12 ? -3.789 8.094 12.703 1 97.88 12 LYS B O 1
ATOM 1397 N N . ILE B 1 13 ? -5.492 8.625 13.992 1 98.44 13 ILE B N 1
ATOM 1398 C CA . ILE B 1 13 ? -4.652 9.188 15.039 1 98.44 13 ILE B CA 1
ATOM 1399 C C . ILE B 1 13 ? -3.756 8.102 15.625 1 98.44 13 ILE B C 1
ATOM 1401 O O . ILE B 1 13 ? -2.547 8.289 15.766 1 98.44 13 ILE B O 1
ATOM 1405 N N . GLU B 1 14 ? -4.312 6.957 15.922 1 98 14 GLU B N 1
ATOM 1406 C CA . GLU B 1 14 ? -3.562 5.852 16.516 1 98 14 GLU B CA 1
ATOM 1407 C C . GLU B 1 14 ? -2.518 5.312 15.539 1 98 14 GLU B C 1
ATOM 1409 O O . GLU B 1 14 ? -1.438 4.883 15.953 1 98 14 GLU B O 1
ATOM 1414 N N . ALA B 1 15 ? -2.854 5.2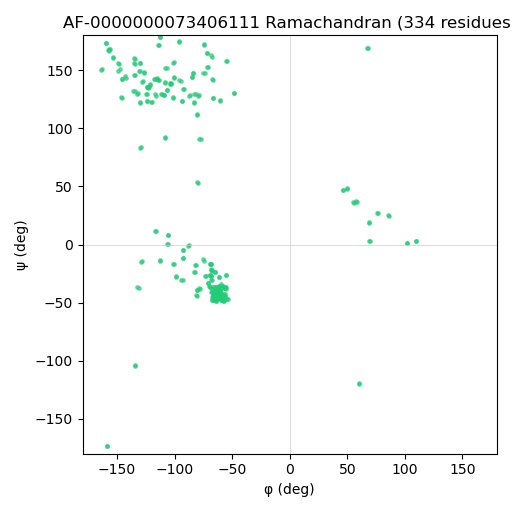89 14.258 1 98.25 15 ALA B N 1
ATOM 1415 C CA . ALA B 1 15 ? -1.882 4.867 13.258 1 98.25 15 ALA B CA 1
ATOM 1416 C C . ALA B 1 15 ? -0.656 5.777 13.266 1 98.25 15 ALA B C 1
ATOM 1418 O O . ALA B 1 15 ? 0.479 5.297 13.195 1 98.25 15 ALA B O 1
ATOM 1419 N N . VAL B 1 16 ? -0.867 7.078 13.367 1 98.75 16 VAL B N 1
ATOM 1420 C CA . VAL B 1 16 ? 0.226 8.047 13.391 1 98.75 16 VAL B CA 1
ATOM 1421 C C . VAL B 1 16 ? 1.048 7.859 14.664 1 98.75 16 VAL B C 1
ATOM 1423 O O . VAL B 1 16 ? 2.281 7.848 14.617 1 98.75 16 VAL B O 1
ATOM 1426 N N . ARG B 1 17 ? 0.388 7.68 15.766 1 98.56 17 ARG B N 1
ATOM 1427 C CA . ARG B 1 17 ? 1.082 7.477 17.031 1 98.56 17 ARG B CA 1
ATOM 1428 C C . ARG B 1 17 ? 1.947 6.223 16.984 1 98.56 17 ARG B C 1
ATOM 1430 O O . ARG B 1 17 ? 3.107 6.25 17.406 1 98.56 17 ARG B O 1
ATOM 1437 N N . GLU B 1 18 ? 1.384 5.18 16.484 1 98.31 18 GLU B N 1
ATOM 1438 C CA . GLU B 1 18 ? 2.133 3.932 16.391 1 98.31 18 GLU B CA 1
ATOM 1439 C C . GLU B 1 18 ? 3.334 4.086 15.453 1 98.31 18 GLU B C 1
ATOM 1441 O O . GLU B 1 18 ? 4.418 3.578 15.742 1 98.31 18 GLU B O 1
ATOM 1446 N N . ALA B 1 19 ? 3.127 4.738 14.352 1 98.56 19 ALA B N 1
ATOM 1447 C CA . ALA B 1 19 ? 4.223 4.965 13.414 1 98.56 19 ALA B CA 1
ATOM 1448 C C . ALA B 1 19 ? 5.359 5.742 14.078 1 98.56 19 ALA B C 1
ATOM 1450 O O . ALA B 1 19 ? 6.527 5.371 13.953 1 98.56 19 ALA B O 1
ATOM 1451 N N . ILE B 1 20 ? 5.023 6.793 14.789 1 98.44 20 ILE B N 1
ATOM 1452 C CA . ILE B 1 20 ? 6 7.641 15.469 1 98.44 20 ILE B CA 1
ATOM 1453 C C . ILE B 1 20 ? 6.762 6.82 16.5 1 98.44 20 ILE B C 1
ATOM 1455 O O . ILE B 1 20 ? 7.984 6.938 16.625 1 98.44 20 ILE B O 1
ATOM 1459 N N . MET B 1 21 ? 6.008 6.008 17.188 1 98 21 MET B N 1
ATOM 1460 C CA . MET B 1 21 ? 6.621 5.137 18.188 1 98 21 MET B CA 1
ATOM 1461 C C . MET B 1 21 ? 7.602 4.168 17.531 1 98 21 MET B C 1
ATOM 1463 O O . MET B 1 21 ? 8.719 3.982 18.016 1 98 21 MET B O 1
ATOM 1467 N N . ARG B 1 22 ? 7.234 3.555 16.469 1 97.69 22 ARG B N 1
ATOM 1468 C CA . ARG B 1 22 ? 8.078 2.592 15.773 1 97.69 22 ARG B CA 1
ATOM 1469 C C . ARG B 1 22 ? 9.344 3.26 15.234 1 97.69 22 ARG B C 1
ATOM 1471 O O . ARG B 1 22 ? 10.422 2.674 15.281 1 97.69 22 ARG B O 1
ATOM 1478 N N . ILE B 1 23 ? 9.188 4.434 14.719 1 97.25 23 ILE B N 1
ATOM 1479 C CA . ILE B 1 23 ? 10.312 5.188 14.156 1 97.25 23 ILE B CA 1
ATOM 1480 C C . ILE B 1 23 ? 11.266 5.602 15.281 1 97.25 23 ILE B C 1
ATOM 1482 O O . ILE B 1 23 ? 12.461 5.793 15.047 1 97.25 23 ILE B O 1
ATOM 1486 N N . GLY B 1 24 ? 10.719 5.812 16.484 1 97 24 GLY B N 1
ATOM 1487 C CA . GLY B 1 24 ? 11.492 6.285 17.609 1 97 24 GLY B CA 1
ATOM 1488 C C . GLY B 1 24 ? 11.625 7.797 17.672 1 97 24 GLY B C 1
ATOM 1489 O O . GLY B 1 24 ? 12.617 8.328 18.156 1 97 24 GLY B O 1
ATOM 1490 N N . LEU B 1 25 ? 10.672 8.422 17.078 1 94.94 25 LEU B N 1
ATOM 1491 C CA . LEU B 1 25 ? 10.656 9.875 17.125 1 94.94 25 LEU B CA 1
ATOM 1492 C C . LEU B 1 25 ? 10.094 10.367 18.453 1 94.94 25 LEU B C 1
ATOM 1494 O O . LEU B 1 25 ? 9.055 9.883 18.922 1 94.94 25 LEU B O 1
ATOM 1498 N N . ASN B 1 26 ? 10.75 11.188 19.109 1 96.25 26 ASN B N 1
ATOM 1499 C CA . ASN B 1 26 ? 10.219 11.859 20.281 1 96.25 26 ASN B CA 1
ATOM 1500 C C . ASN B 1 26 ? 9.266 12.992 19.906 1 96.25 26 ASN B C 1
ATOM 1502 O O . ASN B 1 26 ? 9.695 14.133 19.719 1 96.25 26 ASN B O 1
ATOM 1506 N N . ALA B 1 27 ? 7.977 12.641 19.797 1 96.75 27 ALA B N 1
ATOM 1507 C CA . ALA B 1 27 ? 7.004 13.602 19.281 1 96.75 27 ALA B CA 1
ATOM 1508 C C . ALA B 1 27 ? 5.668 13.477 20.016 1 96.75 27 ALA B C 1
ATOM 1510 O O . ALA B 1 27 ? 5.262 12.375 20.391 1 96.75 27 ALA B O 1
ATOM 1511 N N . GLU B 1 28 ? 5.043 14.523 20.234 1 97.88 28 GLU B N 1
ATOM 1512 C CA . GLU B 1 28 ? 3.648 14.586 20.656 1 97.88 28 GLU B CA 1
ATOM 1513 C C . GLU B 1 28 ? 2.707 14.75 19.469 1 97.88 28 GLU B C 1
ATOM 1515 O O . GLU B 1 28 ? 3 15.5 18.547 1 97.88 28 GLU B O 1
ATOM 1520 N N . VAL B 1 29 ? 1.593 14.062 19.562 1 98.56 29 VAL B N 1
ATOM 1521 C CA . VAL B 1 29 ? 0.64 14.094 18.469 1 98.56 29 VAL B CA 1
ATOM 1522 C C . VAL B 1 29 ? -0.602 14.883 18.875 1 98.56 29 VAL B C 1
ATOM 1524 O O . VAL B 1 29 ? -1.183 14.625 19.938 1 98.56 29 VAL B O 1
ATOM 1527 N N . ILE B 1 30 ? -0.987 15.8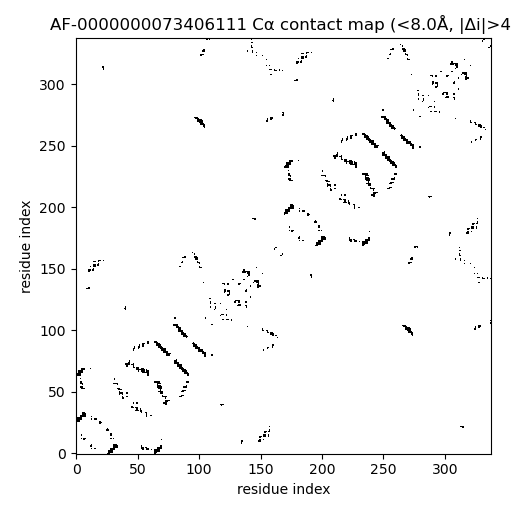2 18.078 1 98.69 30 ILE B N 1
ATOM 1528 C CA . ILE B 1 30 ? -2.219 16.578 18.281 1 98.69 30 ILE B CA 1
ATOM 1529 C C . ILE B 1 30 ? -3.117 16.438 17.047 1 98.69 30 ILE B C 1
ATOM 1531 O O . ILE B 1 30 ? -2.631 16.438 15.922 1 98.69 30 ILE B O 1
ATOM 1535 N N . SER B 1 31 ? -4.379 16.219 17.281 1 98.62 31 SER B N 1
ATOM 1536 C CA . SER B 1 31 ? -5.332 16.062 16.188 1 98.62 31 SER B CA 1
ATOM 1537 C C . SER B 1 31 ? -6.258 17.266 16.078 1 98.62 31 SER B C 1
ATOM 1539 O O . SER B 1 31 ? -6.652 17.844 17.094 1 98.62 31 SER B O 1
ATOM 1541 N N . VAL B 1 32 ? -6.535 17.688 14.859 1 98.69 32 VAL B N 1
ATOM 1542 C CA . VAL B 1 32 ? -7.457 18.797 14.602 1 98.69 32 VAL B CA 1
ATOM 1543 C C . VAL B 1 32 ? -8.406 18.422 13.469 1 98.69 32 VAL B C 1
ATOM 1545 O O . VAL B 1 32 ? -8.031 17.672 12.555 1 98.69 32 VAL B O 1
ATOM 1548 N N . GLU B 1 33 ? -9.617 18.906 13.586 1 98.25 33 GLU B N 1
ATOM 1549 C CA . GLU B 1 33 ? -10.578 18.703 12.508 1 98.25 33 GLU B CA 1
ATOM 1550 C C . GLU B 1 33 ? -10.383 19.75 11.406 1 98.25 33 GLU B C 1
ATOM 1552 O O . GLU B 1 33 ? -10.445 20.953 11.656 1 98.25 33 GLU B O 1
ATOM 1557 N N . VAL B 1 34 ? -10.141 19.281 10.258 1 98.62 34 VAL B N 1
ATOM 1558 C CA . VAL B 1 34 ? -10.008 20.188 9.117 1 98.62 34 VAL B CA 1
ATOM 1559 C C . VAL B 1 34 ? -10.797 19.641 7.93 1 98.62 34 VAL B C 1
ATOM 1561 O O . VAL B 1 34 ? -11.086 18.438 7.867 1 98.62 34 VAL B O 1
ATOM 1564 N N . SER B 1 35 ? -11.203 20.562 7 1 98 35 SER B N 1
ATOM 1565 C CA . SER B 1 35 ? -11.852 20.141 5.762 1 98 35 SER B CA 1
ATOM 1566 C C . SER B 1 35 ? -10.828 19.688 4.727 1 98 35 SER B C 1
ATOM 1568 O O . SER B 1 35 ? -9.883 20.422 4.426 1 98 35 SER B O 1
ATOM 1570 N N . PRO B 1 36 ? -11.008 18.516 4.141 1 98.19 36 PRO B N 1
ATOM 1571 C CA . PRO B 1 36 ? -10.086 18.078 3.088 1 98.19 36 PRO B CA 1
ATOM 1572 C C . PRO B 1 36 ? -10.312 18.797 1.765 1 98.19 36 PRO B C 1
ATOM 1574 O O . PRO B 1 36 ? -9.492 18.703 0.85 1 98.19 36 PRO B O 1
ATOM 1577 N N . GLU B 1 37 ? -11.422 19.516 1.595 1 98.44 37 GLU B N 1
ATOM 1578 C CA . GLU B 1 37 ? -11.789 20.266 0.404 1 98.44 37 GLU B CA 1
ATOM 1579 C C . GLU B 1 37 ? -11.836 19.375 -0.83 1 98.44 37 GLU B C 1
ATOM 1581 O O . GLU B 1 37 ? -11.336 19.75 -1.893 1 98.44 37 GLU B O 1
ATOM 1586 N N . VAL B 1 38 ? -12.312 18.094 -0.678 1 98.5 38 VAL B N 1
ATOM 1587 C CA . VAL B 1 38 ? -12.641 17.125 -1.719 1 98.5 38 VAL B CA 1
ATOM 1588 C C . VAL B 1 38 ? -13.969 16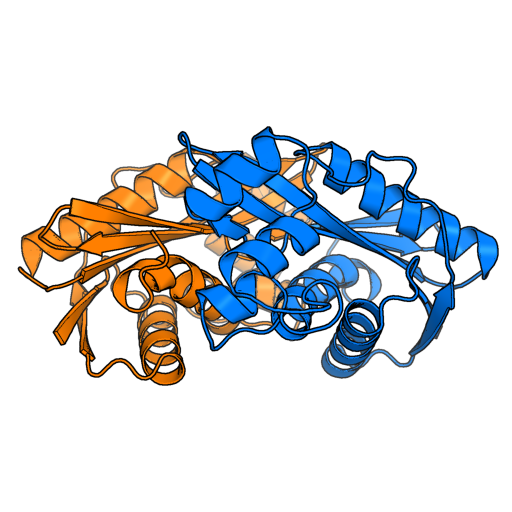.453 -1.396 1 98.5 38 VAL B C 1
ATOM 1590 O O . VAL B 1 38 ? -14.469 16.547 -0.272 1 98.5 38 VAL B O 1
ATOM 1593 N N . PRO B 1 39 ? -14.602 15.867 -2.406 1 97 39 PRO B N 1
ATOM 1594 C CA . PRO B 1 39 ? -15.867 15.188 -2.141 1 97 39 PRO B CA 1
ATOM 1595 C C . PRO B 1 39 ? -15.75 14.133 -1.042 1 97 39 PRO B C 1
ATOM 1597 O O . PRO B 1 39 ? -14.656 13.648 -0.753 1 97 39 PRO B O 1
ATOM 1600 N N . LEU B 1 40 ? -16.844 13.773 -0.406 1 95.12 40 LEU B N 1
ATOM 1601 C CA . LEU B 1 40 ? -16.891 12.812 0.689 1 95.12 40 LEU B CA 1
ATOM 1602 C C . LEU B 1 40 ? -16.266 11.477 0.27 1 95.12 40 LEU B C 1
ATOM 1604 O O . LEU B 1 40 ? -15.617 10.812 1.075 1 95.12 40 LEU B O 1
ATOM 1608 N N . GLN B 1 41 ? -16.531 11.109 -1.005 1 97.69 41 GLN B N 1
ATOM 1609 C CA . GLN B 1 41 ? -15.883 9.938 -1.592 1 97.69 41 GLN B CA 1
ATOM 1610 C C . GLN B 1 41 ? -14.852 10.344 -2.635 1 97.69 41 GLN B C 1
ATOM 1612 O O . GLN B 1 41 ? -15.164 10.461 -3.82 1 97.69 41 GLN B O 1
ATOM 1617 N N . PRO B 1 42 ? -13.617 10.484 -2.156 1 98.19 42 PRO B N 1
ATOM 1618 C CA . PRO B 1 42 ? -12.57 10.891 -3.1 1 98.19 42 PRO B CA 1
ATOM 1619 C C . PRO B 1 42 ? -12.266 9.805 -4.137 1 98.19 42 PRO B C 1
ATOM 1621 O O . PRO B 1 42 ? -12.234 8.617 -3.805 1 98.19 42 PRO B O 1
ATOM 1624 N N . PHE B 1 43 ? -11.992 10.211 -5.387 1 98.25 43 PHE B N 1
ATOM 1625 C CA . PHE B 1 43 ? -11.586 9.336 -6.48 1 98.25 43 PHE B CA 1
ATOM 1626 C C . PHE B 1 43 ? -10.219 9.742 -7.012 1 98.25 43 PHE B C 1
ATOM 1628 O O . PHE B 1 43 ? -10.016 10.883 -7.422 1 98.25 43 PHE B O 1
ATOM 1635 N N . GLY B 1 44 ? -9.328 8.797 -6.977 1 97.75 44 GLY B N 1
ATOM 1636 C CA . GLY B 1 44 ? -8.023 9.016 -7.594 1 97.75 44 GLY B CA 1
ATOM 1637 C C . GLY B 1 44 ? -7.262 10.18 -6.984 1 97.75 44 GLY B C 1
ATOM 1638 O O . GLY B 1 44 ? -7.008 10.195 -5.781 1 97.75 44 GLY B O 1
ATOM 1639 N N . HIS B 1 45 ? -6.984 11.117 -7.832 1 98.56 45 HIS B N 1
ATOM 1640 C CA . HIS B 1 45 ? -6.141 12.258 -7.465 1 98.56 45 HIS B CA 1
ATOM 1641 C C . HIS B 1 45 ? -6.805 13.109 -6.387 1 98.56 45 HIS B C 1
ATOM 1643 O O . HIS B 1 45 ? -6.121 13.797 -5.625 1 98.56 45 HIS B O 1
ATOM 1649 N N . GLN B 1 46 ? -8.109 13.039 -6.289 1 98.81 46 GLN B N 1
ATOM 1650 C CA . GLN B 1 46 ? -8.82 13.742 -5.227 1 98.81 46 GLN B CA 1
ATOM 1651 C C . GLN B 1 46 ? -8.328 13.297 -3.85 1 98.81 46 GLN B C 1
ATOM 1653 O O . GLN B 1 46 ? -8.297 14.102 -2.912 1 98.81 46 GLN B O 1
ATOM 1658 N N . THR B 1 47 ? -8.023 12.023 -3.752 1 98.88 47 THR B N 1
ATOM 1659 C CA . THR B 1 47 ? -7.559 11.484 -2.482 1 98.88 47 THR B CA 1
ATOM 1660 C C . THR B 1 47 ? -6.227 12.109 -2.084 1 98.88 47 THR B C 1
ATOM 1662 O O . THR B 1 47 ? -6 12.414 -0.91 1 98.88 47 THR B O 1
ATOM 1665 N N . PHE B 1 48 ? -5.367 12.344 -3.094 1 98.94 48 PHE B N 1
ATOM 1666 C CA . PHE B 1 48 ? -4.078 13 -2.896 1 98.94 48 PHE B CA 1
ATOM 1667 C C . PHE B 1 48 ? -4.27 14.445 -2.445 1 98.94 48 PHE B C 1
ATOM 1669 O O . PHE B 1 48 ? -3.646 14.883 -1.477 1 98.94 48 PHE B O 1
ATOM 1676 N N . ILE B 1 49 ? -5.141 15.094 -3.111 1 98.88 49 ILE B N 1
ATOM 1677 C CA . ILE B 1 49 ? -5.426 16.484 -2.795 1 98.88 49 ILE B CA 1
ATOM 1678 C C . ILE B 1 49 ? -5.988 16.594 -1.378 1 98.88 49 ILE B C 1
ATOM 1680 O O . ILE B 1 49 ? -5.582 17.469 -0.604 1 98.88 49 ILE B O 1
ATOM 1684 N N . GLY B 1 50 ? -6.883 15.672 -1.027 1 98.88 50 GLY B N 1
ATOM 1685 C CA . GLY B 1 50 ? -7.465 15.68 0.305 1 98.88 50 GLY B CA 1
ATOM 1686 C C . GLY B 1 50 ? -6.441 15.477 1.405 1 98.88 50 GLY B C 1
ATOM 1687 O O . GLY B 1 50 ? -6.457 16.188 2.412 1 98.88 50 GLY B O 1
ATOM 1688 N N . ALA B 1 51 ? -5.559 14.523 1.226 1 98.94 51 ALA B N 1
ATOM 1689 C CA . ALA B 1 51 ? -4.508 14.266 2.207 1 98.94 51 ALA B CA 1
ATOM 1690 C C . ALA B 1 51 ? -3.588 15.469 2.357 1 98.94 51 ALA B C 1
ATOM 1692 O O . ALA B 1 51 ? -3.23 15.852 3.475 1 98.94 51 ALA B O 1
ATOM 1693 N N . ARG B 1 52 ? -3.201 16.047 1.235 1 98.94 52 ARG B N 1
ATOM 1694 C CA . ARG B 1 52 ? -2.336 17.219 1.236 1 98.94 52 ARG B CA 1
ATOM 1695 C C . ARG B 1 52 ? -2.988 18.391 1.983 1 98.94 52 ARG B C 1
ATOM 1697 O O . ARG B 1 52 ? -2.346 19.031 2.807 1 98.94 52 ARG B O 1
ATOM 1704 N N . ASN B 1 53 ? -4.227 18.625 1.663 1 98.94 53 ASN B N 1
ATOM 1705 C CA . ASN B 1 53 ? -4.949 19.703 2.326 1 98.94 53 ASN B CA 1
ATOM 1706 C C . ASN B 1 53 ? -5.027 19.484 3.834 1 98.94 53 ASN B C 1
ATOM 1708 O O . ASN B 1 53 ? -4.816 20.422 4.613 1 98.94 53 ASN B O 1
ATOM 1712 N N . ARG B 1 54 ? -5.309 18.25 4.227 1 98.94 54 ARG B N 1
ATOM 1713 C CA . ARG B 1 54 ? -5.371 17.938 5.648 1 98.94 54 ARG B CA 1
ATOM 1714 C C . ARG B 1 54 ? -4.039 18.203 6.332 1 98.94 54 ARG B C 1
ATOM 1716 O O . ARG B 1 54 ? -4.004 18.75 7.441 1 98.94 54 ARG B O 1
ATOM 1723 N N . ALA B 1 55 ? -2.951 17.859 5.727 1 98.94 55 ALA B N 1
ATOM 1724 C CA . ALA B 1 55 ? -1.614 18.031 6.285 1 98.94 55 ALA B CA 1
ATOM 1725 C C . ALA B 1 55 ? -1.295 19.516 6.465 1 98.94 55 ALA B C 1
ATOM 1727 O O . ALA B 1 55 ? -0.905 19.953 7.555 1 98.94 55 ALA B O 1
ATOM 1728 N N . PHE B 1 56 ? -1.531 20.297 5.43 1 98.88 56 PHE B N 1
ATOM 1729 C CA . PHE B 1 56 ? -1.204 21.719 5.453 1 98.88 56 PHE B CA 1
ATOM 1730 C C . PHE B 1 56 ? -2.076 22.453 6.461 1 98.88 56 PHE B C 1
ATOM 1732 O O . PHE B 1 56 ? -1.586 23.297 7.211 1 98.88 56 PHE B O 1
ATOM 1739 N N . LYS B 1 57 ? -3.318 22.172 6.461 1 98.88 57 LYS B N 1
ATOM 1740 C CA . LYS B 1 57 ? -4.234 22.875 7.359 1 98.88 57 LYS B CA 1
ATOM 1741 C C . LYS B 1 57 ? -3.951 22.516 8.82 1 98.88 57 LYS B C 1
ATOM 1743 O O . LYS B 1 57 ? -4.047 23.375 9.703 1 98.88 57 LYS B O 1
ATOM 1748 N N . SER B 1 58 ? -3.66 21.219 9.047 1 98.81 58 SER B N 1
ATOM 1749 C CA . SER B 1 58 ? -3.318 20.844 10.414 1 98.81 58 SER B CA 1
ATOM 1750 C C . SER B 1 58 ? -2.062 21.562 10.891 1 98.81 58 SER B C 1
ATOM 1752 O O . SER B 1 58 ? -2 22.031 12.031 1 98.81 58 SER B O 1
ATOM 1754 N N . LEU B 1 59 ? -1.083 21.672 10.055 1 98.69 59 LEU B N 1
ATOM 1755 C CA .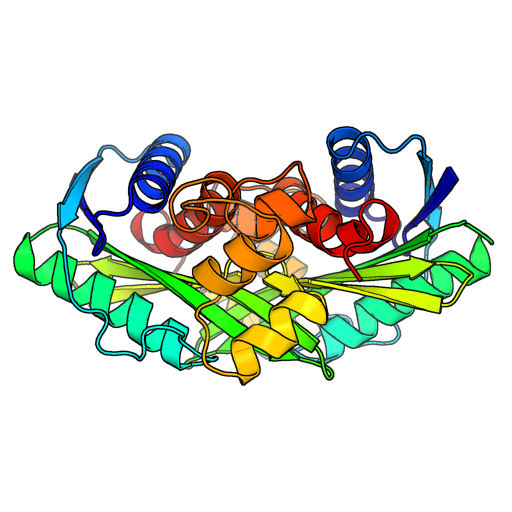 LEU B 1 59 ? 0.154 22.375 10.352 1 98.69 59 LEU B CA 1
ATOM 1756 C C . LEU B 1 59 ? -0.127 23.844 10.68 1 98.69 59 LEU B C 1
ATOM 1758 O O . LEU B 1 59 ? 0.376 24.359 11.68 1 98.69 59 LEU B O 1
ATOM 1762 N N . LYS B 1 60 ? -0.919 24.453 9.852 1 98.25 60 LYS B N 1
ATOM 1763 C CA . LYS B 1 60 ? -1.232 25.875 10 1 98.25 60 LYS B CA 1
ATOM 1764 C C . LYS B 1 60 ? -2.008 26.125 11.289 1 98.25 60 LYS B C 1
ATOM 1766 O O . LYS B 1 60 ? -1.724 27.094 12 1 98.25 60 LYS B O 1
ATOM 1771 N N . GLU B 1 61 ? -2.926 25.281 11.602 1 98.25 61 GLU B N 1
ATOM 1772 C CA . GLU B 1 61 ? -3.824 25.5 12.727 1 98.25 61 GLU B CA 1
ATOM 1773 C C . GLU B 1 61 ? -3.104 25.281 14.055 1 98.25 61 GLU B C 1
ATOM 1775 O O . GLU B 1 61 ? -3.463 25.891 15.07 1 98.25 61 GLU B O 1
ATOM 1780 N N . THR B 1 62 ? -2.086 24.469 14.062 1 98.25 62 THR B N 1
ATOM 1781 C CA . THR B 1 62 ? -1.5 24.047 15.336 1 98.25 62 THR B CA 1
ATOM 1782 C C . THR B 1 62 ? -0.093 24.625 15.492 1 98.25 62 THR B C 1
ATOM 1784 O O . THR B 1 62 ? 0.493 24.547 16.578 1 98.25 62 THR B O 1
ATOM 1787 N N . ASP B 1 63 ? 0.509 25.156 14.398 1 97.56 63 ASP B N 1
ATOM 1788 C CA . ASP B 1 63 ? 1.898 25.594 14.367 1 97.56 63 ASP B CA 1
ATOM 1789 C C . ASP B 1 63 ? 2.842 24.469 14.797 1 97.56 63 ASP B C 1
ATOM 1791 O O . ASP B 1 63 ? 3.779 24.703 15.57 1 97.56 63 ASP B O 1
ATOM 1795 N N . SER B 1 64 ? 2.516 23.234 14.422 1 98.56 64 SER B N 1
ATOM 1796 C CA . SER B 1 64 ? 3.324 22.062 14.75 1 98.56 64 SER B CA 1
ATOM 1797 C C . SER B 1 64 ? 4.59 22 13.898 1 98.56 64 SER B C 1
ATOM 1799 O O . SER B 1 64 ? 4.793 22.844 13.023 1 98.56 64 SER B O 1
ATOM 1801 N N . ASP B 1 65 ? 5.445 21.078 14.227 1 98.56 65 ASP B N 1
ATOM 1802 C CA . ASP B 1 65 ? 6.68 20.891 13.469 1 98.56 65 ASP B CA 1
ATOM 1803 C C . ASP B 1 65 ? 6.414 20.125 12.172 1 98.56 65 ASP B C 1
ATOM 1805 O O . ASP B 1 65 ? 7.039 20.406 11.141 1 98.56 65 ASP B O 1
ATOM 1809 N N . ILE B 1 66 ? 5.535 19.172 12.242 1 98.75 66 ILE B N 1
ATOM 1810 C CA . ILE B 1 66 ? 5.125 18.359 11.102 1 98.75 66 ILE B CA 1
ATOM 1811 C C . ILE B 1 66 ? 3.604 18.203 11.102 1 98.75 66 ILE B C 1
ATOM 1813 O O . ILE B 1 66 ? 2.992 17.984 12.141 1 98.75 66 ILE B O 1
ATOM 1817 N N . GLY B 1 67 ? 2.994 18.438 9.93 1 98.88 67 GLY B N 1
ATOM 1818 C CA . GLY B 1 67 ? 1.593 18.125 9.703 1 98.88 67 GLY B CA 1
ATOM 1819 C C . GLY B 1 67 ? 1.392 16.875 8.883 1 98.88 67 GLY B C 1
ATOM 1820 O O . GLY B 1 67 ? 2.082 16.656 7.879 1 98.88 67 GLY B O 1
ATOM 1821 N N . ILE B 1 68 ? 0.435 16.078 9.281 1 98.94 68 ILE B N 1
ATOM 1822 C CA . ILE B 1 68 ? 0.128 14.828 8.578 1 98.94 68 ILE B CA 1
ATOM 1823 C C . ILE B 1 68 ? -1.339 14.82 8.156 1 98.94 68 ILE B C 1
ATOM 1825 O O . ILE B 1 68 ? -2.213 15.242 8.922 1 98.94 68 ILE B O 1
ATOM 1829 N N . GLY B 1 69 ? -1.587 14.422 6.953 1 98.94 69 GLY B N 1
ATOM 1830 C CA . GLY B 1 69 ? -2.922 14.141 6.453 1 98.94 69 GLY B CA 1
ATOM 1831 C C . GLY B 1 69 ? -3.08 12.711 5.961 1 98.94 69 GLY B C 1
ATOM 1832 O O . GLY B 1 69 ? -2.17 12.164 5.336 1 98.94 69 GLY B O 1
ATOM 1833 N N . ILE B 1 70 ? -4.191 12.086 6.285 1 98.81 70 ILE B N 1
ATOM 1834 C CA . ILE B 1 70 ? -4.574 10.773 5.781 1 98.81 70 ILE B CA 1
ATOM 1835 C C . ILE B 1 70 ? -5.945 10.852 5.117 1 98.81 70 ILE B C 1
ATOM 1837 O O . ILE B 1 70 ? -6.914 11.312 5.73 1 98.81 70 ILE B O 1
ATOM 1841 N N . GLU B 1 71 ? -6.07 10.477 3.887 1 98.69 71 GLU B N 1
ATOM 1842 C CA . GLU B 1 71 ? -7.328 10.477 3.15 1 98.69 71 GLU B CA 1
ATOM 1843 C C . GLU B 1 71 ? -7.57 9.133 2.461 1 98.69 71 GLU B C 1
ATOM 1845 O O . GLU B 1 71 ? -6.699 8.633 1.747 1 98.69 71 GLU B O 1
ATOM 1850 N N . GLY B 1 72 ? -8.641 8.523 2.764 1 97.94 72 GLY B N 1
ATOM 1851 C CA . GLY B 1 72 ? -9.062 7.332 2.045 1 97.94 72 GLY B CA 1
ATOM 1852 C C . GLY B 1 72 ? -9.844 7.641 0.783 1 97.94 72 GLY B C 1
ATOM 1853 O O . GLY B 1 72 ? -10.609 8.602 0.745 1 97.94 72 GLY B O 1
ATOM 1854 N N . GLY B 1 73 ? -9.633 6.855 -0.194 1 98.25 73 GLY B N 1
ATOM 1855 C CA . GLY B 1 73 ? -10.344 6.996 -1.451 1 98.25 73 GLY B CA 1
ATOM 1856 C C . GLY B 1 73 ? -10.352 5.73 -2.283 1 98.25 73 GLY B C 1
ATOM 1857 O O . GLY B 1 73 ? -9.984 4.656 -1.791 1 98.25 73 GLY B O 1
ATOM 1858 N N . VAL B 1 74 ? -10.883 5.906 -3.488 1 98.81 74 VAL B N 1
ATOM 1859 C CA . VAL B 1 74 ? -10.945 4.785 -4.414 1 98.81 74 VAL B CA 1
ATOM 1860 C C . VAL B 1 74 ? -10.383 5.203 -5.773 1 98.81 74 VAL B C 1
ATOM 1862 O O . VAL B 1 74 ? -10.25 6.395 -6.059 1 98.81 74 VAL B O 1
ATOM 1865 N N . PHE B 1 75 ? -9.938 4.238 -6.523 1 98.69 75 PHE B N 1
ATOM 1866 C CA . PHE B 1 75 ? -9.523 4.477 -7.898 1 98.69 75 PHE B CA 1
ATOM 1867 C C . PHE B 1 75 ? -9.781 3.248 -8.766 1 98.69 75 PHE B C 1
ATOM 1869 O O . PHE B 1 75 ? -9.867 2.131 -8.25 1 98.69 75 PHE B O 1
ATOM 1876 N N . SER B 1 76 ? -9.945 3.426 -10.062 1 98.19 76 SER B N 1
ATOM 1877 C CA . SER B 1 76 ? -10.156 2.326 -11 1 98.19 76 SER B CA 1
ATOM 1878 C C . SER B 1 76 ? -8.836 1.837 -11.578 1 98.19 76 SER B C 1
ATOM 1880 O O . SER B 1 76 ? -7.961 2.641 -11.914 1 98.19 76 SER B O 1
ATOM 1882 N N . TYR B 1 77 ? -8.664 0.534 -11.602 1 98.5 77 TYR B N 1
ATOM 1883 C CA . TYR B 1 77 ? -7.504 -0.101 -12.227 1 98.5 77 TYR B CA 1
ATOM 1884 C C . TYR B 1 77 ? -7.887 -1.439 -12.844 1 98.5 77 TYR B C 1
ATOM 1886 O O . TYR B 1 77 ? -8.414 -2.32 -12.156 1 98.5 77 TYR B O 1
ATOM 1894 N N . GLU B 1 78 ? -7.566 -1.645 -14.164 1 97.25 78 GLU B N 1
ATOM 1895 C CA . GLU B 1 78 ? -7.887 -2.875 -14.883 1 97.25 78 GLU B CA 1
ATOM 1896 C C . GLU B 1 78 ? -9.328 -3.309 -14.617 1 97.25 78 GLU B C 1
ATOM 1898 O O . GLU B 1 78 ? -9.57 -4.445 -14.211 1 97.25 78 GLU B O 1
ATOM 1903 N N . ASN B 1 79 ? -10.258 -2.445 -14.703 1 95.38 79 ASN B N 1
ATOM 1904 C CA . ASN B 1 79 ? -11.695 -2.648 -14.625 1 95.38 79 ASN B CA 1
ATOM 1905 C C . ASN B 1 79 ? -12.125 -3.057 -13.219 1 95.38 79 ASN B C 1
ATOM 1907 O O . ASN B 1 79 ? -13.156 -3.711 -13.047 1 95.38 79 ASN B O 1
ATOM 1911 N N . ARG B 1 80 ? -11.305 -2.803 -12.242 1 98.06 80 ARG B N 1
ATOM 1912 C CA . ARG B 1 80 ? -11.656 -2.998 -10.844 1 98.06 80 ARG B CA 1
ATOM 1913 C C . ARG B 1 80 ? -11.609 -1.679 -10.078 1 98.06 80 ARG B C 1
ATOM 1915 O O . ARG B 1 80 ? -10.812 -0.797 -10.398 1 98.06 80 ARG B O 1
ATOM 1922 N N . LEU B 1 81 ? -12.531 -1.547 -9.188 1 98.69 81 LEU B N 1
ATOM 1923 C CA . LEU B 1 81 ? -12.438 -0.44 -8.242 1 98.69 81 LEU B CA 1
ATOM 1924 C C . LEU B 1 81 ? -11.602 -0.834 -7.027 1 98.69 81 LEU B C 1
ATOM 1926 O O . LEU B 1 81 ? -11.852 -1.868 -6.406 1 98.69 81 LEU B O 1
ATOM 1930 N N . MET B 1 82 ? -10.625 -0.025 -6.723 1 98.75 82 MET B N 1
ATOM 1931 C CA . MET B 1 82 ? -9.695 -0.299 -5.633 1 98.75 82 MET B CA 1
ATOM 1932 C C . MET B 1 82 ? -9.82 0.75 -4.531 1 98.75 82 MET B C 1
ATOM 1934 O O . MET B 1 82 ? -10.055 1.926 -4.812 1 98.75 82 MET B O 1
ATOM 1938 N N . ALA B 1 83 ? -9.688 0.305 -3.316 1 98.81 83 ALA B N 1
ATOM 1939 C CA . ALA B 1 83 ? -9.617 1.221 -2.18 1 98.81 83 ALA B CA 1
ATOM 1940 C C . ALA B 1 83 ? -8.18 1.414 -1.721 1 98.81 83 ALA B C 1
ATOM 1942 O O . ALA B 1 83 ? -7.359 0.493 -1.81 1 98.81 83 ALA B O 1
ATOM 1943 N N . PHE B 1 84 ? -7.859 2.605 -1.302 1 98.75 84 PHE B N 1
ATOM 1944 C CA . PHE B 1 84 ? -6.535 2.943 -0.792 1 98.75 84 PHE B CA 1
ATOM 1945 C C . PHE B 1 84 ? -6.59 4.207 0.061 1 98.75 84 PHE B C 1
ATOM 1947 O O . PHE B 1 84 ? -7.652 4.816 0.205 1 98.75 84 PHE B O 1
ATOM 1954 N N . ALA B 1 85 ? -5.477 4.547 0.688 1 98.69 85 ALA B N 1
ATOM 1955 C CA . ALA B 1 85 ? -5.324 5.816 1.396 1 98.69 85 ALA B CA 1
ATOM 1956 C C . ALA B 1 85 ? -4.027 6.516 0.989 1 98.69 85 ALA B C 1
ATOM 1958 O O . ALA B 1 85 ? -3.055 5.863 0.611 1 98.69 85 ALA B O 1
ATOM 1959 N N . VAL B 1 86 ? -4.098 7.82 1.037 1 98.88 86 VAL B N 1
ATOM 1960 C CA . VAL B 1 86 ? -2.914 8.656 0.854 1 98.88 86 VAL B CA 1
ATOM 1961 C C . VAL B 1 86 ? -2.494 9.258 2.193 1 98.88 86 VAL B C 1
ATOM 1963 O O . VAL B 1 86 ? -3.338 9.719 2.965 1 98.88 86 VAL B O 1
ATOM 1966 N N . VAL B 1 87 ? -1.233 9.172 2.455 1 98.94 87 VAL B N 1
ATOM 1967 C CA . VAL B 1 87 ? -0.648 9.891 3.582 1 98.94 87 VAL B CA 1
ATOM 1968 C C . VAL B 1 87 ? 0.267 11 3.066 1 98.94 87 VAL B C 1
ATOM 1970 O O . VAL B 1 87 ? 1.109 10.766 2.197 1 98.94 87 VAL B O 1
ATOM 1973 N N . TYR B 1 88 ? 0.074 12.172 3.562 1 98.94 88 TYR B N 1
ATOM 1974 C CA . TYR B 1 88 ? 0.875 13.344 3.217 1 98.94 88 TYR B CA 1
ATOM 1975 C C . TYR B 1 88 ? 1.498 13.961 4.461 1 98.94 88 TYR B C 1
ATOM 1977 O O . TYR B 1 88 ? 0.843 14.078 5.5 1 98.94 88 TYR B O 1
ATOM 1985 N N . ALA B 1 89 ? 2.787 14.305 4.383 1 98.94 89 ALA B N 1
ATOM 1986 C CA . ALA B 1 89 ? 3.494 14.961 5.484 1 98.94 89 ALA B CA 1
ATOM 1987 C C . ALA B 1 89 ? 4.195 16.234 5.008 1 98.94 89 ALA B C 1
ATOM 1989 O O . ALA B 1 89 ? 4.754 16.266 3.912 1 98.94 89 ALA B O 1
ATOM 1990 N N . VAL B 1 90 ? 4.141 17.219 5.828 1 98.81 90 VAL B N 1
ATOM 1991 C CA . VAL B 1 90 ? 4.781 18.484 5.508 1 98.81 90 VAL B CA 1
ATOM 1992 C C . VAL B 1 90 ? 5.324 19.125 6.785 1 98.81 90 VAL B C 1
ATOM 1994 O O . VAL B 1 90 ? 4.703 19.031 7.844 1 98.81 90 VAL B O 1
ATOM 1997 N N . ASP B 1 91 ? 6.469 19.75 6.711 1 98.12 91 ASP B N 1
ATOM 1998 C CA . ASP B 1 91 ? 6.957 20.469 7.891 1 98.12 91 ASP B CA 1
ATOM 1999 C C . ASP B 1 91 ? 6.98 21.969 7.656 1 98.12 91 ASP B C 1
ATOM 2001 O O . ASP B 1 91 ? 6.559 22.453 6.602 1 98.12 91 ASP B O 1
ATOM 2005 N N . ARG B 1 92 ? 7.352 22.734 8.594 1 96 92 ARG B N 1
ATOM 2006 C CA . ARG B 1 92 ? 7.297 24.188 8.602 1 96 92 ARG B CA 1
ATOM 2007 C C . ARG B 1 92 ? 8.273 24.781 7.582 1 96 92 ARG B C 1
ATOM 2009 O O . ARG B 1 92 ? 8.109 25.906 7.141 1 96 92 ARG B O 1
ATOM 2016 N N . ASN B 1 93 ? 9.266 24.016 7.234 1 95.81 93 ASN B N 1
ATOM 2017 C CA . ASN B 1 93 ? 10.289 24.5 6.316 1 95.81 93 ASN B CA 1
ATOM 2018 C C . ASN B 1 93 ? 9.961 24.156 4.867 1 95.81 93 ASN B C 1
ATOM 2020 O O . ASN B 1 93 ? 10.727 24.469 3.959 1 95.81 93 ASN B O 1
ATOM 2024 N N . GLY B 1 94 ? 8.883 23.406 4.645 1 96.25 94 GLY B N 1
ATOM 2025 C CA . GLY B 1 94 ? 8.43 23.156 3.287 1 96.25 94 GLY B CA 1
ATOM 2026 C C . GLY B 1 94 ? 8.82 21.781 2.781 1 96.25 94 GLY B C 1
ATOM 2027 O O . GLY B 1 94 ? 8.547 21.438 1.629 1 96.25 94 GLY B O 1
ATOM 2028 N N . LEU B 1 95 ? 9.484 20.984 3.633 1 97.69 95 LEU B 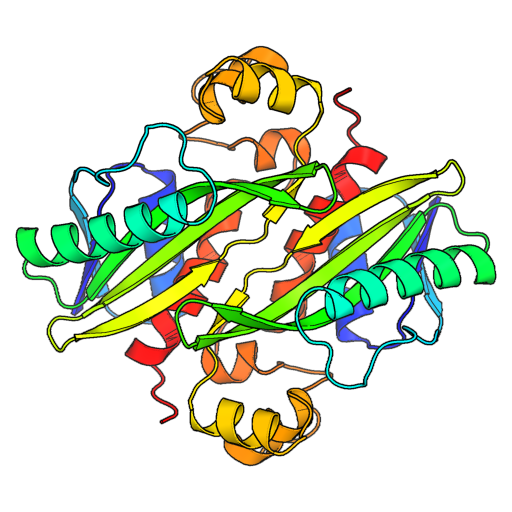N 1
ATOM 2029 C CA . LEU B 1 95 ? 9.703 19.594 3.248 1 97.69 95 LEU B CA 1
ATOM 2030 C C . LEU B 1 95 ? 8.383 18.844 3.178 1 97.69 95 LEU B C 1
ATOM 2032 O O . LEU B 1 95 ? 7.582 18.891 4.117 1 97.69 95 LEU B O 1
ATOM 2036 N N . GLU B 1 96 ? 8.148 18.219 2.006 1 98.5 96 GLU B N 1
ATOM 2037 C CA . GLU B 1 96 ? 6.914 17.469 1.766 1 98.5 96 GLU B CA 1
ATOM 2038 C C . GLU B 1 96 ? 7.215 16.047 1.299 1 98.5 96 GLU B C 1
ATOM 2040 O O . GLU B 1 96 ? 8.211 15.82 0.612 1 98.5 96 GLU B O 1
ATOM 2045 N N . ASN B 1 97 ? 6.379 15.148 1.653 1 98.75 97 ASN B N 1
ATOM 2046 C CA . ASN B 1 97 ? 6.434 13.773 1.162 1 98.75 97 ASN B CA 1
ATOM 2047 C C . ASN B 1 97 ? 5.078 13.078 1.271 1 98.75 97 ASN B C 1
ATOM 2049 O O . ASN B 1 97 ? 4.145 13.625 1.862 1 98.75 97 ASN B O 1
ATOM 2053 N N . PHE B 1 98 ? 4.949 11.945 0.619 1 98.88 98 PHE B N 1
ATOM 2054 C CA . PHE B 1 98 ? 3.678 11.234 0.65 1 98.88 98 PHE B CA 1
ATOM 2055 C C . PHE B 1 98 ? 3.883 9.75 0.361 1 98.88 98 PHE B C 1
ATOM 2057 O O . PHE B 1 98 ? 4.98 9.336 -0.018 1 98.88 98 PHE B O 1
ATOM 2064 N N . SER B 1 99 ? 2.924 9.016 0.586 1 98.94 99 SER B N 1
ATOM 2065 C CA . SER B 1 99 ? 2.885 7.574 0.353 1 98.94 99 SER B CA 1
ATOM 2066 C C . SER B 1 99 ? 1.46 7.094 0.102 1 98.94 99 SER B C 1
ATOM 2068 O O . SER B 1 99 ? 0.5 7.832 0.329 1 98.94 99 SER B O 1
ATOM 2070 N N . PHE B 1 100 ? 1.324 5.938 -0.472 1 98.88 100 PHE B N 1
ATOM 2071 C CA . PHE B 1 100 ? 0.038 5.273 -0.646 1 98.88 100 PHE B CA 1
ATOM 2072 C C . PHE B 1 100 ? -0.018 3.984 0.164 1 98.88 100 PHE B C 1
ATOM 2074 O O . PHE B 1 100 ? 0.974 3.258 0.253 1 98.88 100 PHE B O 1
ATOM 2081 N N . SER B 1 101 ? -1.146 3.732 0.725 1 98.81 101 SER B N 1
ATOM 2082 C CA . SER B 1 101 ? -1.343 2.482 1.452 1 98.81 101 SER B CA 1
ATOM 2083 C C . SER B 1 101 ? -1.443 1.298 0.498 1 98.81 101 SER B C 1
ATOM 2085 O O . SER B 1 101 ? -1.586 1.479 -0.713 1 98.81 101 SER B O 1
ATOM 2087 N N . THR B 1 102 ? -1.307 0.113 1.092 1 98.75 102 THR B N 1
ATOM 2088 C CA . THR B 1 102 ? -1.768 -1.057 0.352 1 98.75 102 THR B CA 1
ATOM 2089 C C . THR B 1 102 ? -3.166 -0.825 -0.211 1 98.75 102 THR B C 1
ATOM 2091 O O . THR B 1 102 ? -4.035 -0.279 0.474 1 98.75 102 THR B O 1
ATOM 2094 N N . SER B 1 103 ? -3.32 -1.112 -1.479 1 98.81 103 SER B N 1
ATOM 2095 C CA . SER B 1 103 ? -4.641 -1.04 -2.1 1 98.81 103 SER B CA 1
ATOM 2096 C C . SER B 1 103 ? -5.266 -2.426 -2.23 1 98.81 103 SER B C 1
ATOM 2098 O O . SER B 1 103 ? -4.559 -3.436 -2.205 1 98.81 103 SER B O 1
ATOM 2100 N N . PHE B 1 104 ? -6.527 -2.475 -2.326 1 98.69 104 PHE B N 1
ATOM 2101 C CA . PHE B 1 104 ? -7.23 -3.748 -2.455 1 98.69 104 PHE B CA 1
ATOM 2102 C C . PHE B 1 104 ? -8.5 -3.584 -3.277 1 98.69 104 PHE B C 1
ATOM 2104 O O . PHE B 1 104 ? -9.125 -2.523 -3.258 1 98.69 104 PHE B O 1
ATOM 2111 N N . THR B 1 105 ? -8.898 -4.637 -3.99 1 98.75 105 THR B N 1
ATOM 2112 C CA . THR B 1 105 ? -10.086 -4.609 -4.836 1 98.75 105 THR B CA 1
ATOM 2113 C C . THR B 1 105 ? -11.359 -4.648 -3.99 1 98.75 105 THR B C 1
ATOM 2115 O O . THR B 1 105 ? -11.367 -5.223 -2.898 1 98.75 105 THR B O 1
ATOM 2118 N N . LEU B 1 106 ? -12.328 -4 -4.516 1 98.75 106 LEU B N 1
ATOM 2119 C CA . LEU B 1 106 ? -13.648 -4.043 -3.889 1 98.75 106 LEU B CA 1
ATOM 2120 C C . LEU B 1 106 ? -14.586 -4.973 -4.656 1 98.75 106 LEU B C 1
ATOM 2122 O O . LEU B 1 106 ? -14.57 -4.996 -5.891 1 98.75 106 LEU B O 1
ATOM 2126 N N . PRO B 1 107 ? -15.367 -5.75 -3.912 1 98.19 107 PRO B N 1
ATOM 2127 C CA . PRO B 1 107 ? -16.328 -6.617 -4.605 1 98.19 107 PRO B CA 1
ATOM 2128 C C . PRO B 1 107 ? -17.438 -5.832 -5.305 1 98.19 107 PRO B C 1
ATOM 2130 O O . PRO B 1 107 ? -17.641 -4.656 -5 1 98.19 107 PRO B O 1
ATOM 2133 N N . THR B 1 108 ? -18.094 -6.484 -6.227 1 97.44 108 THR B N 1
ATOM 2134 C CA . THR B 1 108 ? -19.141 -5.863 -7.047 1 97.44 108 THR B CA 1
ATOM 2135 C C . THR B 1 108 ? -20.25 -5.297 -6.172 1 97.44 108 THR B C 1
ATOM 2137 O O . THR B 1 108 ? -20.828 -4.254 -6.484 1 97.44 108 THR B O 1
ATOM 2140 N N . SER B 1 109 ? -20.562 -5.953 -5.086 1 97.69 109 SER B N 1
ATOM 2141 C CA . SER B 1 109 ? -21.609 -5.504 -4.184 1 97.69 109 SER B CA 1
ATOM 2142 C C . SER B 1 109 ? -21.281 -4.137 -3.59 1 97.69 109 SER B C 1
ATOM 2144 O O . SER B 1 109 ? -22.172 -3.281 -3.465 1 97.69 109 SER B O 1
ATOM 2146 N N . ILE B 1 110 ? -20.047 -3.939 -3.318 1 98.06 110 ILE B N 1
ATOM 2147 C CA . ILE B 1 110 ? -19.625 -2.664 -2.76 1 98.06 110 ILE B CA 1
ATOM 2148 C C . ILE B 1 110 ? -19.484 -1.632 -3.877 1 98.06 110 ILE B C 1
ATOM 2150 O O . ILE B 1 110 ? -19.938 -0.494 -3.74 1 98.06 110 ILE B O 1
ATOM 2154 N N . THR B 1 111 ? -18.875 -2.057 -4.973 1 98.25 111 THR B N 1
ATOM 2155 C CA . THR B 1 111 ? -18.609 -1.152 -6.086 1 98.25 111 THR B CA 1
ATOM 2156 C C . THR B 1 111 ? -19.922 -0.58 -6.641 1 98.25 111 THR B C 1
ATOM 2158 O O . THR B 1 111 ? -19.984 0.6 -6.996 1 98.25 111 THR B O 1
ATOM 2161 N N . SER B 1 112 ? -20.938 -1.392 -6.711 1 98 112 SER B N 1
ATOM 2162 C CA . SER B 1 112 ? -22.219 -0.95 -7.219 1 98 112 SER B CA 1
ATOM 2163 C C . SER B 1 112 ? -22.812 0.167 -6.355 1 98 112 SER B C 1
ATOM 2165 O O . SER B 1 112 ? -23.359 1.136 -6.879 1 98 112 SER B O 1
ATOM 2167 N N . LEU B 1 113 ? -22.672 0.053 -5.07 1 97.94 113 LEU B N 1
ATOM 2168 C CA . LEU B 1 113 ? -23.188 1.054 -4.145 1 97.94 113 LEU B CA 1
ATOM 2169 C C . LEU B 1 113 ? -22.406 2.352 -4.246 1 97.94 113 LEU B C 1
ATOM 2171 O O . LEU B 1 113 ? -22.969 3.441 -4.172 1 97.94 113 LEU B O 1
ATOM 2175 N N . ILE B 1 114 ? -21.109 2.221 -4.457 1 97.94 114 ILE B N 1
ATOM 2176 C CA . ILE B 1 114 ? -20.266 3.404 -4.613 1 97.94 114 ILE B CA 1
ATOM 2177 C C . ILE B 1 114 ? -20.672 4.16 -5.875 1 97.94 114 ILE B C 1
ATOM 2179 O O . ILE B 1 114 ? -20.797 5.391 -5.859 1 97.94 114 ILE B O 1
ATOM 2183 N N . PHE B 1 115 ? -20.906 3.441 -6.949 1 96.94 115 PHE B N 1
ATOM 2184 C CA . PHE B 1 115 ? -21.281 4.07 -8.211 1 96.94 115 PHE B CA 1
ATOM 2185 C C . PHE B 1 115 ? -22.688 4.66 -8.117 1 96.94 115 PHE B C 1
ATOM 2187 O O . PHE B 1 115 ? -23.062 5.52 -8.922 1 96.94 115 PHE B O 1
ATOM 2194 N N . GLN B 1 116 ? -23.438 4.25 -7.129 1 97.19 116 GLN B N 1
ATOM 2195 C CA . GLN B 1 116 ? -24.75 4.82 -6.871 1 97.19 116 GLN B CA 1
ATOM 2196 C C . GLN B 1 116 ? -24.656 6.039 -5.961 1 97.19 116 GLN B C 1
ATOM 2198 O O . GLN B 1 116 ? -25.672 6.613 -5.574 1 97.19 116 GLN B O 1
ATOM 2203 N N . GLY B 1 117 ? -23.422 6.379 -5.523 1 96.06 117 GLY B N 1
ATOM 2204 C CA . GLY B 1 117 ? -23.219 7.629 -4.801 1 96.06 117 GLY B CA 1
ATOM 2205 C C . GLY B 1 117 ? -22.906 7.422 -3.328 1 96.06 117 GLY B C 1
ATOM 2206 O O . GLY B 1 117 ? -22.734 8.391 -2.586 1 96.06 117 GLY B O 1
ATOM 2207 N N . LYS B 1 118 ? -22.797 6.188 -2.945 1 96.69 118 LYS B N 1
ATOM 2208 C CA . LYS B 1 118 ? -22.516 5.938 -1.535 1 96.69 118 LYS B CA 1
ATOM 2209 C C . LYS B 1 118 ? -21.016 6.031 -1.248 1 96.69 118 LYS B C 1
ATOM 2211 O O . LYS B 1 118 ? -20.203 5.641 -2.078 1 96.69 118 LYS B O 1
ATOM 2216 N N . GLU B 1 119 ? -20.719 6.496 -0.029 1 96.62 119 GLU B N 1
ATOM 2217 C CA . GLU B 1 119 ? -19.344 6.438 0.451 1 96.62 119 GLU B CA 1
ATOM 2218 C C . GLU B 1 119 ? -18.922 5 0.758 1 96.62 119 GLU B C 1
ATOM 2220 O O . GLU B 1 119 ? -19.766 4.168 1.111 1 96.62 119 GLU B O 1
ATOM 2225 N N . LEU B 1 120 ? -17.688 4.766 0.656 1 97.44 120 LEU B N 1
ATOM 2226 C CA . LEU B 1 120 ? -17.172 3.42 0.898 1 97.44 120 LEU B CA 1
ATOM 2227 C C . LEU B 1 120 ? -17.609 2.906 2.262 1 97.44 120 LEU B C 1
ATOM 2229 O O . LEU B 1 120 ? -18.031 1.754 2.389 1 97.44 120 LEU B O 1
ATOM 2233 N N . GLY B 1 121 ? -17.469 3.754 3.312 1 95.75 121 GLY B N 1
ATOM 2234 C CA . GLY B 1 121 ? -17.891 3.344 4.641 1 95.75 121 GLY B CA 1
ATOM 2235 C C . GLY B 1 121 ? -19.359 2.92 4.688 1 95.75 121 GLY B C 1
ATOM 2236 O O . GLY B 1 121 ? -19.688 1.893 5.281 1 95.75 121 GLY B O 1
ATOM 2237 N N . GLU B 1 122 ? -20.188 3.666 4.086 1 96.38 122 GLU B N 1
ATOM 2238 C CA . GLU B 1 122 ? -21.609 3.367 4.031 1 96.38 122 GLU B CA 1
ATOM 2239 C C . GLU B 1 122 ? -21.875 2.09 3.242 1 96.38 122 GLU B C 1
ATOM 2241 O O . GLU B 1 122 ? -22.672 1.25 3.662 1 96.38 122 GLU B O 1
ATOM 2246 N N . ALA B 1 123 ? -21.297 1.958 2.088 1 97.5 123 ALA B N 1
ATOM 2247 C CA . ALA B 1 123 ? -21.438 0.759 1.267 1 97.5 123 ALA B CA 1
ATOM 2248 C C . ALA B 1 123 ? -21.016 -0.49 2.039 1 97.5 123 ALA B C 1
ATOM 2250 O O . ALA B 1 123 ? -21.703 -1.518 1.982 1 97.5 123 ALA B O 1
ATOM 2251 N N . THR B 1 124 ? -19.938 -0.396 2.76 1 96.94 124 THR B N 1
ATOM 2252 C CA . THR B 1 124 ? -19.438 -1.503 3.564 1 96.94 124 THR B CA 1
ATOM 2253 C C . THR B 1 124 ? -20.438 -1.892 4.641 1 96.94 124 THR B C 1
ATOM 2255 O O . THR B 1 124 ? -20.703 -3.076 4.852 1 96.94 124 THR B O 1
ATOM 2258 N N . ASP B 1 125 ? -20.984 -0.897 5.297 1 96.75 125 ASP B N 1
ATOM 2259 C CA . ASP B 1 125 ? -21.984 -1.142 6.336 1 96.75 125 ASP B CA 1
ATOM 2260 C C . ASP B 1 125 ? -23.188 -1.878 5.777 1 96.75 125 ASP B C 1
ATOM 2262 O O . ASP B 1 125 ? -23.734 -2.785 6.422 1 96.75 125 ASP B O 1
ATOM 2266 N N . ILE B 1 126 ? -23.609 -1.518 4.633 1 96.56 126 ILE B N 1
ATOM 2267 C CA . ILE B 1 126 ? -24.781 -2.119 4.008 1 96.56 126 ILE B CA 1
ATOM 2268 C C . ILE B 1 126 ? -24.484 -3.574 3.65 1 96.56 126 ILE B C 1
ATOM 2270 O O . ILE B 1 126 ? -25.234 -4.477 4.02 1 96.56 126 ILE B O 1
ATOM 2274 N N . VAL B 1 127 ? -23.359 -3.814 3.023 1 96.56 127 VAL B N 1
ATOM 2275 C CA . VAL B 1 127 ? -23.047 -5.133 2.49 1 96.56 127 VAL B CA 1
ATOM 2276 C C . VAL B 1 127 ? -22.781 -6.109 3.639 1 96.56 127 VAL B C 1
ATOM 2278 O O . VAL B 1 127 ? -23.188 -7.277 3.568 1 96.56 127 VAL B O 1
ATOM 2281 N N . PHE B 1 128 ? -22.172 -5.664 4.723 1 95.81 128 PHE B N 1
ATOM 2282 C CA . PHE B 1 128 ? -21.766 -6.57 5.793 1 95.81 128 PHE B CA 1
ATOM 2283 C C . PHE B 1 128 ? -22.688 -6.43 7 1 95.81 128 PHE B C 1
ATOM 2285 O O . PHE B 1 128 ? -22.406 -6.977 8.07 1 95.81 128 PHE B O 1
ATOM 2292 N N . SER B 1 129 ? -23.75 -5.68 6.848 1 94.69 129 SER B N 1
ATOM 2293 C CA . SER B 1 129 ? -24.672 -5.441 7.941 1 94.69 129 SER B CA 1
ATOM 2294 C C . SER B 1 129 ? -23.938 -5.004 9.203 1 94.69 129 SER B C 1
ATOM 2296 O O . SER B 1 129 ? -24.141 -5.578 10.281 1 94.69 129 SER B O 1
ATOM 2298 N N . ALA B 1 130 ? -23.078 -4.043 8.984 1 90.69 130 ALA B N 1
ATOM 2299 C CA . ALA B 1 130 ? -22.25 -3.51 10.055 1 90.69 130 ALA B CA 1
ATOM 2300 C C . ALA B 1 130 ? -22.594 -2.055 10.359 1 90.69 130 ALA B C 1
ATOM 2302 O O . ALA B 1 130 ? -23.469 -1.476 9.711 1 90.69 130 ALA B O 1
ATOM 2303 N N . LYS B 1 131 ? -22.031 -1.486 11.43 1 87.81 131 LYS B N 1
ATOM 2304 C CA . LYS B 1 131 ? -22.188 -0.078 11.781 1 87.81 131 LYS B CA 1
ATOM 2305 C C . LYS B 1 131 ? -20.844 0.562 12.102 1 87.81 131 LYS B C 1
ATOM 2307 O O . LYS B 1 131 ? -20.047 0.008 12.875 1 87.81 131 LYS B O 1
ATOM 2312 N N . GLY B 1 132 ? -20.531 1.678 11.531 1 86.44 132 GLY B N 1
ATOM 2313 C CA . GLY B 1 132 ? -19.359 2.482 11.875 1 86.44 132 GLY B CA 1
ATOM 2314 C C . GLY B 1 132 ? -18.062 1.912 11.336 1 86.44 132 GLY B C 1
ATOM 2315 O O . GLY B 1 132 ? -17.016 2.014 11.984 1 86.44 132 GLY B O 1
ATOM 2316 N N . SER B 1 133 ? -18.156 1.204 10.273 1 83.06 133 SER B N 1
ATOM 2317 C CA . SER B 1 133 ? -16.953 0.592 9.695 1 83.06 133 SER B CA 1
ATOM 2318 C C . SER B 1 133 ? -15.883 1.637 9.414 1 83.06 133 SER B C 1
ATOM 2320 O O . SER B 1 133 ? -14.688 1.338 9.477 1 83.06 133 SER B O 1
ATOM 2322 N N . LYS B 1 134 ? -16.25 2.85 9.203 1 82 134 LYS B N 1
ATOM 2323 C CA . LYS B 1 134 ? -15.32 3.928 8.859 1 82 134 LYS B CA 1
ATOM 2324 C C . LYS B 1 134 ? -14.406 4.266 10.039 1 82 134 LYS B C 1
ATOM 2326 O O . LYS B 1 134 ? -13.281 4.723 9.844 1 82 134 LYS B O 1
ATOM 2331 N N . GLU B 1 135 ? -14.781 3.936 11.203 1 82.56 135 GLU B N 1
ATOM 2332 C CA . GLU B 1 135 ? -14.016 4.273 12.398 1 82.56 135 GLU B CA 1
ATOM 2333 C C . GLU B 1 135 ? -13.523 3.02 13.117 1 82.56 135 GLU B C 1
ATOM 2335 O O . GLU B 1 135 ? -12.938 3.105 14.195 1 82.56 135 GLU B O 1
ATOM 2340 N N . ASN B 1 136 ? -13.633 1.867 12.484 1 87.19 136 ASN B N 1
ATOM 2341 C CA . ASN B 1 136 ? -13.242 0.61 13.109 1 87.19 136 ASN B CA 1
ATOM 2342 C C . ASN B 1 136 ? -12.406 -0.251 12.164 1 87.19 136 ASN B C 1
ATOM 2344 O O . ASN B 1 136 ? -11.25 0.07 11.883 1 87.19 136 ASN B O 1
ATOM 2348 N N . GLU B 1 137 ? -13.031 -1.256 11.633 1 86.44 137 GLU B N 1
ATOM 2349 C CA . GLU B 1 137 ? -12.273 -2.26 10.883 1 86.44 137 GLU B CA 1
ATOM 2350 C C . GLU B 1 137 ? -12.023 -1.809 9.453 1 86.44 137 GLU B C 1
ATOM 2352 O O . GLU B 1 137 ? -11.07 -2.252 8.812 1 86.44 137 GLU B O 1
ATOM 2357 N N . GLY B 1 138 ? -12.891 -0.905 8.969 1 92.56 138 GLY B N 1
ATOM 2358 C CA . GLY B 1 138 ? -12.812 -0.528 7.57 1 92.56 138 GLY B CA 1
ATOM 2359 C C . GLY B 1 138 ? -13.195 -1.656 6.629 1 92.56 138 GLY B C 1
ATOM 2360 O O . GLY B 1 138 ? -13.328 -2.807 7.051 1 92.56 138 GLY B O 1
ATOM 2361 N N . ALA B 1 139 ? -13.367 -1.369 5.383 1 95.75 139 ALA B N 1
ATOM 2362 C CA . ALA B 1 139 ? -13.688 -2.379 4.375 1 95.75 139 ALA B CA 1
ATOM 2363 C C . ALA B 1 139 ? -12.633 -3.488 4.367 1 95.75 139 ALA B C 1
ATOM 2365 O O . ALA B 1 139 ? -12.969 -4.668 4.223 1 95.75 139 ALA B O 1
ATOM 2366 N N . ILE B 1 140 ? -11.391 -3.084 4.582 1 97.12 140 ILE B N 1
ATOM 2367 C CA . ILE B 1 140 ? -10.297 -4.047 4.535 1 97.12 140 ILE B CA 1
ATOM 2368 C C . ILE B 1 140 ? -10.492 -5.105 5.617 1 97.12 140 ILE B C 1
ATOM 2370 O O . ILE B 1 140 ? -10.203 -6.281 5.402 1 97.12 140 ILE B O 1
ATOM 2374 N N . GLY B 1 141 ? -10.922 -4.707 6.77 1 96.81 141 GLY B N 1
ATOM 2375 C CA . GLY B 1 141 ? -11.148 -5.641 7.859 1 96.81 141 GLY B CA 1
ATOM 2376 C C . GLY B 1 141 ? -12.219 -6.672 7.547 1 96.81 141 GLY B C 1
ATOM 2377 O O . GLY B 1 141 ? -12.039 -7.859 7.812 1 96.81 141 GLY B O 1
ATOM 2378 N N . TYR B 1 142 ? -13.297 -6.246 6.957 1 96.19 142 TYR B N 1
ATOM 2379 C CA . TYR B 1 142 ? -14.398 -7.141 6.621 1 96.19 142 TYR B CA 1
ATOM 2380 C C . TYR B 1 142 ? -14.016 -8.07 5.473 1 96.19 142 TYR B C 1
ATOM 2382 O O . TYR B 1 142 ? -14.453 -9.219 5.43 1 96.19 142 TYR B O 1
ATOM 2390 N N . LEU B 1 143 ? -13.211 -7.559 4.594 1 97.38 143 LEU B N 1
ATOM 2391 C CA . LEU B 1 143 ? -12.852 -8.336 3.412 1 97.38 143 LEU B CA 1
ATOM 2392 C C . LEU B 1 143 ? -11.758 -9.344 3.738 1 97.38 143 LEU B C 1
ATOM 2394 O O . LEU B 1 143 ? -11.82 -10.492 3.297 1 97.38 143 LEU B O 1
ATOM 2398 N N . THR B 1 144 ? -10.773 -8.969 4.562 1 97.56 144 THR B N 1
ATOM 2399 C CA . THR B 1 144 ? -9.617 -9.836 4.785 1 97.56 144 THR B CA 1
ATOM 2400 C C . THR B 1 144 ? -9.773 -10.617 6.086 1 97.56 144 THR B C 1
ATOM 2402 O O . THR B 1 144 ? -9.102 -11.633 6.289 1 97.56 144 THR B O 1
ATOM 2405 N N . LYS B 1 145 ? -10.523 -10.039 7.027 1 95.94 145 LYS B N 1
ATOM 2406 C CA . LYS B 1 145 ? -10.773 -10.617 8.344 1 95.94 145 LYS B CA 1
ATOM 2407 C C . LYS B 1 145 ? -9.508 -10.617 9.195 1 95.94 145 LYS B C 1
ATOM 2409 O O . LYS B 1 145 ? -9.5 -11.141 10.312 1 95.94 145 LYS B O 1
ATOM 2414 N N . VAL B 1 146 ? -8.391 -10.047 8.68 1 96.38 146 VAL B N 1
ATOM 2415 C CA . VAL B 1 146 ? -7.145 -10.172 9.43 1 96.38 146 VAL B CA 1
ATOM 2416 C C . VAL B 1 146 ? -6.465 -8.812 9.531 1 96.38 146 VAL B C 1
ATOM 2418 O O . VAL B 1 146 ? -5.805 -8.516 10.523 1 96.38 146 VAL B O 1
ATOM 2421 N N . ILE B 1 147 ? -6.551 -8.008 8.5 1 95.31 147 ILE B N 1
ATOM 2422 C CA . ILE B 1 147 ? -5.969 -6.672 8.508 1 95.31 147 ILE B CA 1
ATOM 2423 C C . ILE B 1 147 ? -7.016 -5.652 8.945 1 95.31 147 ILE B C 1
ATOM 2425 O O . ILE B 1 147 ? -8.102 -5.578 8.367 1 95.31 147 ILE B O 1
ATOM 2429 N N . ASN B 1 148 ? -6.711 -4.949 9.945 1 92 148 ASN B N 1
ATOM 2430 C CA . ASN B 1 148 ? -7.629 -3.869 10.281 1 92 148 ASN B CA 1
ATOM 2431 C C . ASN B 1 148 ? -7.168 -2.537 9.695 1 92 148 ASN B C 1
ATOM 2433 O O . ASN B 1 148 ? -6.059 -2.436 9.172 1 92 148 ASN B O 1
ATOM 2437 N N . ARG B 1 149 ? -8 -1.592 9.891 1 92.69 149 ARG B N 1
ATOM 2438 C CA . ARG B 1 149 ? -7.781 -0.303 9.234 1 92.69 149 ARG B CA 1
ATOM 2439 C C . ARG B 1 149 ? -6.555 0.399 9.812 1 92.69 149 ARG B C 1
ATOM 2441 O O . ARG B 1 149 ? -5.809 1.053 9.078 1 92.69 149 ARG B O 1
ATOM 2448 N N . LYS B 1 150 ? -6.332 0.376 11.102 1 94.38 150 LYS B N 1
ATOM 2449 C CA . LYS B 1 150 ? -5.148 0.981 11.703 1 94.38 150 LYS B CA 1
ATOM 2450 C C . LYS B 1 150 ? -3.869 0.397 11.109 1 94.38 150 LYS B C 1
ATOM 2452 O O . LYS B 1 150 ? -2.967 1.138 10.711 1 94.38 150 LYS B O 1
ATOM 2457 N N . GLU B 1 151 ? -3.848 -0.945 11.047 1 95.19 151 GLU B N 1
ATOM 2458 C CA . GLU B 1 151 ? -2.695 -1.639 10.477 1 95.19 151 GLU B CA 1
ATOM 2459 C C . GLU B 1 151 ? -2.426 -1.178 9.047 1 95.19 151 GLU B C 1
ATOM 2461 O O . GLU B 1 151 ? -1.269 -1.053 8.633 1 95.19 151 GLU B O 1
ATOM 2466 N N . LEU B 1 152 ? -3.475 -0.938 8.344 1 97.31 152 LEU B N 1
ATOM 2467 C CA . LEU B 1 152 ? -3.375 -0.499 6.957 1 97.31 152 LEU B CA 1
ATOM 2468 C C . LEU B 1 152 ? -2.635 0.831 6.859 1 97.31 152 LEU B C 1
ATOM 2470 O O . LEU B 1 152 ? -1.941 1.089 5.871 1 97.31 152 LEU B O 1
ATOM 2474 N N . TYR B 1 153 ? -2.68 1.657 7.875 1 98.12 153 TYR B N 1
ATOM 2475 C CA . TYR B 1 153 ? -2.236 3.043 7.762 1 98.12 153 TYR B CA 1
ATOM 2476 C C . TYR B 1 153 ? -0.842 3.219 8.352 1 98.12 153 TYR B C 1
ATOM 2478 O O . TYR B 1 153 ? -0.155 4.199 8.055 1 98.12 153 TYR B O 1
ATOM 2486 N N . VAL B 1 154 ? -0.351 2.312 9.141 1 98.5 154 VAL B N 1
ATOM 2487 C CA . VAL B 1 154 ? 0.901 2.52 9.859 1 98.5 154 VAL B CA 1
ATOM 2488 C C . VAL B 1 154 ? 2.062 2.574 8.867 1 98.5 154 VAL B C 1
ATOM 2490 O O . VAL B 1 154 ? 2.879 3.496 8.914 1 98.5 154 VAL B O 1
ATOM 2493 N N . GLN B 1 155 ? 2.082 1.672 7.926 1 98.38 155 GLN B N 1
ATOM 2494 C CA . GLN B 1 155 ? 3.197 1.585 6.988 1 98.38 155 GLN B CA 1
ATOM 2495 C C . GLN B 1 155 ? 3.287 2.84 6.125 1 98.38 155 GLN B C 1
ATOM 2497 O O . GLN B 1 155 ? 4.363 3.428 5.984 1 98.38 155 GLN B O 1
ATOM 2502 N N . PRO B 1 156 ? 2.158 3.27 5.586 1 98.81 156 PRO B N 1
ATOM 2503 C CA . PRO B 1 156 ? 2.283 4.469 4.754 1 98.81 156 PRO B CA 1
ATOM 2504 C C . PRO B 1 156 ? 2.629 5.715 5.562 1 98.81 156 PRO B C 1
ATOM 2506 O O . PRO B 1 156 ? 3.26 6.641 5.043 1 98.81 156 PRO B O 1
ATOM 2509 N N . VAL B 1 157 ? 2.258 5.781 6.844 1 98.88 157 VAL B N 1
ATOM 2510 C CA . VAL B 1 157 ? 2.67 6.914 7.668 1 98.88 157 VAL B CA 1
ATOM 2511 C C . VAL B 1 157 ? 4.188 6.902 7.836 1 98.88 157 VAL B C 1
ATOM 2513 O O . VAL B 1 157 ? 4.844 7.934 7.668 1 98.88 157 VAL B O 1
ATOM 2516 N N . ILE B 1 158 ? 4.75 5.746 8.102 1 98.75 158 ILE B N 1
ATOM 2517 C CA . ILE B 1 158 ? 6.195 5.613 8.258 1 98.75 158 ILE B CA 1
ATOM 2518 C C . ILE B 1 158 ? 6.887 5.992 6.949 1 98.75 158 ILE B C 1
ATOM 2520 O O . ILE B 1 158 ? 7.863 6.746 6.953 1 98.75 158 ILE B O 1
ATOM 2524 N N . ALA B 1 159 ? 6.355 5.531 5.867 1 98.69 159 ALA B N 1
ATOM 2525 C CA . ALA B 1 159 ? 6.934 5.793 4.555 1 98.69 159 ALA B CA 1
ATOM 2526 C C . ALA B 1 159 ? 6.898 7.281 4.227 1 98.69 159 ALA B C 1
ATOM 2528 O O . ALA B 1 159 ? 7.844 7.82 3.646 1 98.69 159 ALA B O 1
ATOM 2529 N N . ALA B 1 160 ? 5.828 7.93 4.586 1 98.81 160 ALA B N 1
ATOM 2530 C CA . ALA B 1 160 ? 5.688 9.359 4.316 1 98.81 160 ALA B CA 1
ATOM 2531 C C . ALA B 1 160 ? 6.648 10.172 5.172 1 98.81 160 ALA B C 1
ATOM 2533 O O . ALA B 1 160 ? 7.105 11.242 4.758 1 98.81 160 ALA B O 1
ATOM 2534 N N . LEU B 1 161 ? 7.031 9.648 6.309 1 98.56 161 LEU B N 1
ATOM 2535 C CA . LEU B 1 161 ? 7.773 10.43 7.293 1 98.56 161 LEU B CA 1
ATOM 2536 C C . LEU B 1 161 ? 9.281 10.266 7.098 1 98.56 161 LEU B C 1
ATOM 2538 O O . LEU B 1 161 ? 10.07 11.023 7.656 1 98.56 161 LEU B O 1
ATOM 2542 N N . TYR B 1 162 ? 9.781 9.336 6.293 1 98.19 162 TYR B N 1
ATOM 2543 C CA . TYR B 1 162 ? 11.18 8.922 6.355 1 98.19 162 TYR B CA 1
ATOM 2544 C C . TYR B 1 162 ? 12.102 10.094 6.051 1 98.19 162 TYR B C 1
ATOM 2546 O O . TYR B 1 162 ? 13.156 10.242 6.68 1 98.19 162 TYR B O 1
ATOM 2554 N N . PRO B 1 163 ? 11.742 11.047 5.125 1 97.69 163 PRO B N 1
ATOM 2555 C CA . PRO B 1 163 ? 12.68 12.133 4.863 1 97.69 163 PRO B CA 1
ATOM 2556 C C . PRO B 1 163 ? 12.836 13.078 6.051 1 97.69 163 PRO B C 1
ATOM 2558 O O . PRO B 1 163 ? 13.773 13.875 6.094 1 97.69 163 PRO B O 1
ATOM 2561 N N . PHE B 1 164 ? 11.922 13.039 6.984 1 97.25 164 PHE B N 1
ATOM 2562 C CA . PHE B 1 164 ? 11.914 13.984 8.102 1 97.25 164 PHE B CA 1
ATOM 2563 C C . PHE B 1 164 ? 12.875 13.531 9.195 1 97.25 164 PHE B C 1
ATOM 2565 O O . PHE B 1 164 ? 13.234 14.32 10.07 1 97.25 164 PHE B O 1
ATOM 2572 N N . TYR B 1 165 ? 13.273 12.266 9.172 1 96.31 165 TYR B N 1
ATOM 2573 C CA . TYR B 1 165 ? 14.195 11.805 10.203 1 96.31 165 TYR B CA 1
ATOM 2574 C C . TYR B 1 165 ? 15.391 11.094 9.586 1 96.31 165 TYR B C 1
ATOM 2576 O O . TYR B 1 165 ? 16.375 10.82 10.266 1 96.31 165 TYR B O 1
ATOM 2584 N N . ASN B 1 166 ? 15.281 10.727 8.305 1 95.5 166 ASN B N 1
ATOM 2585 C CA . ASN B 1 166 ? 16.359 10.109 7.527 1 95.5 166 ASN B CA 1
ATOM 2586 C C . ASN B 1 166 ? 16.578 10.828 6.199 1 95.5 166 ASN B C 1
ATOM 2588 O O . ASN B 1 166 ? 16.094 10.375 5.16 1 95.5 166 ASN B O 1
ATOM 2592 N N . ASN B 1 167 ? 17.297 11.844 6.203 1 88.94 167 ASN B N 1
ATOM 2593 C CA . ASN B 1 167 ? 17.594 12.594 4.984 1 88.94 167 ASN B CA 1
ATOM 2594 C C . ASN B 1 167 ? 18.703 11.93 4.172 1 88.94 167 ASN B C 1
ATOM 2596 O O . ASN B 1 167 ? 19.875 11.938 4.57 1 88.94 167 ASN B O 1
ATOM 2600 N N . VAL B 1 168 ? 18.406 11.422 3.043 1 88.62 168 VAL B N 1
ATOM 2601 C CA . VAL B 1 168 ? 19.328 10.68 2.197 1 88.62 168 VAL B CA 1
ATOM 2602 C C . VAL B 1 168 ? 19.953 11.625 1.174 1 88.62 168 VAL B C 1
ATOM 2604 O O . VAL B 1 168 ? 21.094 11.414 0.736 1 88.62 168 VAL B O 1
ATOM 2607 N N . ASP B 1 169 ? 19.219 12.711 0.73 1 85.75 169 ASP B N 1
ATOM 2608 C CA . ASP B 1 169 ? 19.75 13.672 -0.232 1 85.75 169 ASP B CA 1
ATOM 2609 C C . ASP B 1 169 ? 20.422 14.852 0.477 1 85.75 169 ASP B C 1
ATOM 2611 O O . ASP B 1 169 ? 20.047 15.195 1.602 1 85.75 169 ASP B O 1
#

Secondary structure (DSSP, 8-state):
-EEEES---HHHHHHHHHHHHHHT---EEEE-----SS-SS-BTHHHHHHHHHHHHHHHHHHT-SEEEEEEEEEEEETTEEEEEEEEEEEETT--EEEEEPPEEEPPHHHHHHHHTT--HHHHHHHHHT-S-GGGTTHHHHHHHSS--HHHHHHHHHHHHHHHHH----/-EEEES---HHHHHHHHHHHHHHT---EEEE-----SS-SS-BTHHHHHHHHHHHHHHHHHHT-SEEEEEEEEEEEETTEEEEEEEEEEEETT--EEEEEPPEEEPPHHHHHHHHTT--HHHHHHHHHT-S-GGGTTHHHHHHHSS--HHHHHHHHHHHHHHHHH----

pLDDT: mean 97.0, std 3.17, range [82.0, 98.94]

Foldseek 3Di:
DEEEFQDPQPLLQVLLVVLCVVVVPPYDYYYDHDFLPAPPADEDCSLVSSFASSQVVRCVVPVGQKGKGKGKHWYDDPNFIKIKIKIWMAGPVGDIFIFIWDIDTDDPQLVVVVVVPDHSQVSQCVVVVHPPLVRWQHSCCVVVVPHRPSNRRNVRSNVGCCCVPPPPD/DEEEEQDPQPLLQVLLVVLCVVVVPPYDYYYDHDFLPAPPADEDCSLVSSFASSQVVRCVVPVGQKGKGKGKHWYDDPNFIKIKIKIWMAGPVGDIFIFIWDIDTDDPQLVVVVVVPDHSQVSQCVVVVHPPLVRWQHSCCVVVVPHRDSNRRNVRSNVGCCCVPPPPD

Solvent-accessible surface area (backbone atoms only — not comparable to full-atom values): 16492 Å² total; per-residue (Å²): 87,40,34,22,29,22,40,73,51,64,41,61,51,50,16,49,51,50,26,37,57,68,68,64,54,72,60,48,80,47,67,36,82,56,75,38,88,52,64,92,62,18,54,50,68,38,12,50,50,18,4,43,38,10,7,52,51,22,20,66,76,65,69,32,51,30,6,28,7,74,20,63,27,33,38,79,56,96,93,34,49,26,41,36,34,24,25,19,29,35,35,80,85,66,55,70,40,38,17,30,22,46,24,27,65,52,52,64,71,39,48,53,36,38,76,71,70,39,36,67,46,57,26,42,18,63,77,66,73,50,79,63,30,72,68,52,37,28,63,58,15,74,49,46,70,65,49,39,41,36,66,49,41,23,59,12,45,38,43,18,43,19,64,81,82,42,69,85,110,86,40,34,22,29,22,40,74,50,63,40,62,50,50,16,48,52,50,25,35,57,67,68,64,55,73,61,49,80,45,67,36,82,55,74,38,86,51,63,94,63,18,54,49,68,40,12,49,49,19,4,44,38,9,6,52,50,21,19,67,76,64,68,32,53,30,6,28,8,74,20,62,26,32,39,79,54,97,93,35,49,28,40,36,36,24,26,20,29,34,36,80,86,66,56,69,40,39,16,30,22,44,24,28,65,53,52,64,72,41,48,54,36,37,76,71,70,39,37,66,45,57,25,43,19,64,76,66,73,50,78,64,30,72,68,52,37,28,64,56,15,74,48,46,71,65,48,39,40,36,68,51,43,23,59,14,44,38,44,18,43,20,66,80,80,43,70,85,112

Sequence (338 aa):
MLVSIGSKNKVKIEAVREAIMRIGLNAEVISVEVSPEVPLQPFGHQTFIGARNRAFKSLKETDSDIGIGIEGGVFSYENRLMAFAVVYAVDRNGLENFSFSTSFTLPTSITSLIFQGKELGEATDIVFSAKGSKENEGAIGYLTKVINRKELYVQPVIAALYPFYNNVDMLVSIGSKNKVKIEAVREAIMRIGLNAEVISVEVSPEVPLQPFGHQTFIGARNRAFKSLKETDSDIGIGIEGGVFSYENRLMAFAVVYAVDRNGLENFSFSTSFTLPTSITSLIFQGKELGEATDIVFSAKGSKENEGAIGYLTKVINRKELYVQPVIAALYPFYNNVD

Radius of gyration: 19.17 Å; Cα contacts (8 Å, |Δi|>4): 814; chains: 2; bounding box: 52×53×40 Å

Nearest PDB structures (foldseek):
  1u5w-assembly1_B  TM=9.350E-01  e=9.144E-16  Escherichia coli
  1u14-assembly1_A  TM=9.311E-01  e=1.537E-14  Salmonella enterica subsp. enterica serovar Typhimurium
  1u5w-assembly4_G  TM=9.160E-01  e=3.113E-14  Escherichia coli
  1zwy-assembly3_A  TM=9.074E-01  e=7.166E-14  Vibrio cholerae
  1zwy-assembly2_D  TM=8.837E-01  e=1.547E-13  Vibrio cholerae

Organism: Sulfolobus acidocaldarius (strain ATCC 33909 / DSM 639 / JCM 8929 / NBRC 15157 / NCIMB 11770) (NCBI:txid330779)